Protein AF-0000000075576220 (afdb_homodimer)

Structure (mmCIF, N/CA/C/O backbone):
data_AF-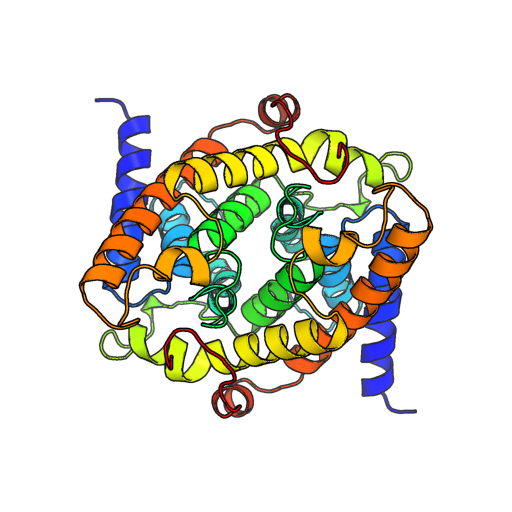0000000075576220-model_v1
#
loop_
_entity.id
_entity.type
_entity.pdbx_description
1 polymer 'C_GCAxxG_C_C family protein'
#
loop_
_atom_site.group_PDB
_atom_site.id
_atom_site.type_symbol
_atom_site.label_atom_id
_atom_site.label_alt_id
_atom_site.label_comp_id
_atom_site.label_asym_id
_atom_site.label_entity_id
_atom_site.label_seq_id
_atom_site.pdbx_PDB_ins_code
_atom_site.Cartn_x
_atom_site.Cartn_y
_atom_site.Cartn_z
_atom_site.occupancy
_atom_site.B_iso_or_equiv
_atom_site.auth_seq_id
_atom_site.auth_comp_id
_atom_site.auth_asym_id
_atom_site.auth_atom_id
_atom_site.pdbx_PDB_model_num
ATOM 1 N N . MET A 1 1 ? -31.797 8.586 10.562 1 36.88 1 MET A N 1
ATOM 2 C CA . MET A 1 1 ? -30.531 8.891 9.906 1 36.88 1 MET A CA 1
ATOM 3 C C . MET A 1 1 ? -29.422 7.969 10.398 1 36.88 1 MET A C 1
ATOM 5 O O . MET A 1 1 ? -28.984 8.086 11.547 1 36.88 1 MET A O 1
ATOM 9 N N . ASN A 1 2 ? -29.391 6.609 10.047 1 50.28 2 ASN A N 1
ATOM 10 C CA . ASN A 1 2 ? -29.141 5.266 10.555 1 50.28 2 ASN A CA 1
ATOM 11 C C . ASN A 1 2 ? -27.688 5.074 10.969 1 50.28 2 ASN A C 1
ATOM 13 O O . ASN A 1 2 ? -26.812 5.82 10.531 1 50.28 2 ASN A O 1
ATOM 17 N N . LYS A 1 3 ? -27.516 4.238 12.102 1 53 3 LYS A N 1
ATOM 18 C CA . LYS A 1 3 ? -26.25 3.971 12.781 1 53 3 LYS A CA 1
ATOM 19 C C . LYS A 1 3 ? -25.109 3.801 11.781 1 53 3 LYS A C 1
ATOM 21 O O . LYS A 1 3 ? -23.984 4.223 12.047 1 53 3 LYS A O 1
ATOM 26 N N . GLU A 1 4 ? -25.359 3.195 10.648 1 60.06 4 GLU A N 1
ATOM 27 C CA . GLU A 1 4 ? -24.359 2.939 9.617 1 60.06 4 GLU A CA 1
ATOM 28 C C . GLU A 1 4 ? -23.938 4.23 8.914 1 60.06 4 GLU A C 1
ATOM 30 O O . GLU A 1 4 ? -22.766 4.445 8.641 1 60.06 4 GLU A O 1
ATOM 35 N N . ASN A 1 5 ? -24.906 5.059 8.672 1 68.44 5 ASN A N 1
ATOM 36 C CA . ASN A 1 5 ? -24.641 6.359 8.07 1 68.44 5 ASN A CA 1
ATOM 37 C C . ASN A 1 5 ? -23.844 7.266 9.016 1 68.44 5 ASN A C 1
ATOM 39 O O . ASN A 1 5 ? -23.016 8.062 8.57 1 68.44 5 ASN A O 1
ATOM 43 N N . ASP A 1 6 ? -24.016 6.816 10.164 1 86.81 6 ASP A N 1
ATOM 44 C CA . ASP A 1 6 ? -23.328 7.609 11.18 1 86.81 6 ASP A CA 1
ATOM 45 C C . ASP A 1 6 ? -21.844 7.25 11.258 1 86.81 6 ASP A C 1
ATOM 47 O O . ASP A 1 6 ? -21 8.141 11.289 1 86.81 6 ASP A O 1
ATOM 51 N N . LYS A 1 7 ? -21.594 5.961 11.094 1 95.94 7 LYS A N 1
ATOM 52 C CA . LYS A 1 7 ? -20.188 5.547 11.156 1 95.94 7 LYS A CA 1
ATOM 53 C C . LYS A 1 7 ? -19.438 5.992 9.914 1 95.94 7 LYS A C 1
ATOM 55 O O . LYS A 1 7 ? -18.266 6.383 10 1 95.94 7 LYS A O 1
ATOM 60 N N . SER A 1 8 ? -20.188 5.938 8.719 1 97.88 8 SER A N 1
ATOM 61 C CA . SER A 1 8 ? -19.594 6.375 7.461 1 97.88 8 SER A CA 1
ATOM 62 C C . SER A 1 8 ? -19.172 7.84 7.523 1 97.88 8 SER A C 1
ATOM 64 O O . SER A 1 8 ? -18.062 8.188 7.133 1 97.88 8 SER A O 1
ATOM 66 N N . GLN A 1 9 ? -20.031 8.672 8.039 1 98.31 9 GLN A N 1
ATOM 67 C CA . GLN A 1 9 ? -19.719 10.094 8.188 1 98.31 9 GLN A CA 1
ATOM 68 C C . GLN A 1 9 ? -18.625 10.305 9.242 1 98.31 9 GLN A C 1
ATOM 70 O O . GLN A 1 9 ? -17.766 11.172 9.078 1 98.31 9 GLN A O 1
ATOM 75 N N . LEU A 1 10 ? -18.688 9.516 10.297 1 98.69 10 LEU A N 1
ATOM 76 C CA . LEU A 1 10 ? -17.719 9.641 11.383 1 98.69 10 LEU A CA 1
ATOM 77 C C . LEU A 1 10 ? -16.297 9.359 10.875 1 98.69 10 LEU A C 1
ATOM 79 O O . LEU A 1 10 ? -15.367 10.102 11.195 1 98.69 10 LEU A O 1
ATOM 83 N N . VAL A 1 11 ? -16.109 8.258 10.102 1 98.81 11 VAL A N 1
ATOM 84 C CA . VAL A 1 11 ? -14.797 7.922 9.586 1 98.81 11 VAL A CA 1
ATOM 85 C C . VAL A 1 11 ? -14.297 9.039 8.672 1 98.81 11 VAL A C 1
ATOM 87 O O . VAL A 1 11 ? -13.117 9.375 8.672 1 98.81 11 VAL A O 1
ATOM 90 N N . SER A 1 12 ? -15.219 9.578 7.836 1 98.88 12 SER A N 1
ATOM 91 C CA . SER A 1 12 ? -14.852 10.695 6.973 1 98.88 12 SER A CA 1
ATOM 92 C C . SER A 1 12 ? -14.383 11.891 7.785 1 98.88 12 SER A C 1
ATOM 94 O O . SER A 1 12 ? -13.336 12.477 7.492 1 98.88 12 SER A O 1
ATOM 96 N N . ASP A 1 13 ? -15.117 12.25 8.82 1 98.88 13 ASP A N 1
ATOM 97 C CA . ASP A 1 13 ? -14.781 13.398 9.664 1 98.88 13 ASP A CA 1
ATOM 98 C C . ASP A 1 13 ? -13.438 13.195 10.352 1 98.88 13 ASP A C 1
ATOM 100 O O . ASP A 1 13 ? -12.617 14.117 10.414 1 98.88 13 ASP A O 1
ATOM 104 N N . TYR A 1 14 ? -13.195 12.023 10.859 1 98.94 14 TYR A N 1
ATOM 105 C CA . TYR A 1 14 ? -11.93 11.727 11.516 1 98.94 14 TYR A CA 1
ATOM 106 C C . TYR A 1 14 ? -10.766 11.805 10.531 1 98.94 14 TYR A C 1
ATOM 108 O O . TYR A 1 14 ? -9.695 12.297 10.875 1 98.94 14 TYR A O 1
ATOM 116 N N . ALA A 1 15 ? -10.984 11.266 9.305 1 98.94 15 ALA A N 1
ATOM 117 C CA . ALA A 1 15 ? -9.922 11.289 8.305 1 98.94 15 ALA A CA 1
ATOM 118 C C . ALA A 1 15 ? -9.539 12.719 7.941 1 98.94 15 ALA A C 1
ATOM 120 O O . ALA A 1 15 ? -8.352 13.047 7.832 1 98.94 15 ALA A O 1
ATOM 121 N N . ILE A 1 16 ? -10.547 13.539 7.758 1 98.88 16 ILE A N 1
ATOM 122 C CA . ILE A 1 16 ? -10.328 14.945 7.434 1 98.88 16 ILE A CA 1
ATOM 123 C C . ILE A 1 16 ? -9.602 15.633 8.594 1 98.88 16 ILE A C 1
ATOM 125 O O . ILE A 1 16 ? -8.625 16.344 8.383 1 98.88 16 ILE A O 1
ATOM 129 N N . GLU A 1 17 ? -10.023 15.414 9.805 1 98.81 17 GLU A N 1
ATOM 130 C CA . GLU A 1 17 ? -9.391 15.969 11 1 98.81 17 GLU A CA 1
ATOM 131 C C . GLU A 1 17 ? -7.934 15.523 11.102 1 98.81 17 GLU A C 1
ATOM 133 O O . GLU A 1 17 ? -7.055 16.328 11.406 1 98.81 17 GLU A O 1
ATOM 138 N N . ASN A 1 18 ? -7.668 14.25 10.914 1 98.88 18 ASN A N 1
ATOM 139 C CA . ASN A 1 18 ? -6.309 13.711 10.938 1 98.88 18 ASN A CA 1
ATOM 140 C C . ASN A 1 18 ? -5.391 14.469 9.984 1 98.88 18 ASN A C 1
ATOM 142 O O . ASN A 1 18 ? -4.293 14.883 10.375 1 98.88 18 ASN A O 1
ATOM 146 N N . PHE A 1 19 ? -5.91 14.688 8.734 1 98.81 19 PHE A N 1
ATOM 147 C CA . PHE A 1 19 ? -5.109 15.367 7.719 1 98.81 19 PHE A CA 1
ATOM 148 C C . PHE A 1 19 ? -4.855 16.812 8.102 1 98.81 19 PHE A C 1
ATOM 150 O O . PHE A 1 19 ? -3.738 17.312 7.965 1 98.81 19 PHE A O 1
ATOM 157 N N . LYS A 1 20 ? -5.828 17.422 8.641 1 98.19 20 LYS A N 1
ATOM 158 C CA . LYS A 1 20 ? -5.684 18.812 9.094 1 98.19 20 LYS A CA 1
ATOM 159 C C . LYS A 1 20 ? -4.668 18.906 10.227 1 98.19 20 LYS A C 1
ATOM 161 O O . LYS A 1 20 ? -4.055 19.953 10.43 1 98.19 20 LYS A O 1
ATOM 166 N N . ASN A 1 21 ? -4.477 17.844 10.914 1 98 21 ASN A N 1
ATOM 167 C CA . ASN A 1 21 ? -3.621 17.875 12.102 1 98 21 ASN A CA 1
ATOM 168 C C . ASN A 1 21 ? -2.268 17.219 11.828 1 98 21 ASN A C 1
ATOM 170 O O . ASN A 1 21 ? -1.595 16.766 12.75 1 98 21 ASN A O 1
ATOM 174 N N . GLY A 1 22 ? -1.939 16.938 10.609 1 98.12 22 GLY A N 1
ATOM 175 C CA . GLY A 1 22 ? -0.549 16.672 10.281 1 98.12 22 GLY A CA 1
ATOM 176 C C . GLY A 1 22 ? -0.286 15.227 9.93 1 98.12 22 GLY A C 1
ATOM 177 O O . GLY A 1 22 ? 0.858 14.836 9.688 1 98.12 22 GLY A O 1
ATOM 178 N N . LEU A 1 23 ? -1.314 14.398 9.93 1 98.75 23 LEU A N 1
ATOM 179 C CA . LEU A 1 23 ? -1.144 13.07 9.352 1 98.75 23 LEU A CA 1
ATOM 180 C C . LEU A 1 23 ? -1.151 13.125 7.828 1 98.75 23 LEU A C 1
ATOM 182 O O . LEU A 1 23 ? -1.849 13.961 7.242 1 98.75 23 LEU A O 1
ATOM 186 N N . ASN A 1 24 ? -0.318 12.32 7.176 1 98.5 24 ASN A N 1
ATOM 187 C CA . ASN A 1 24 ? -0.424 12.297 5.723 1 98.5 24 ASN A CA 1
ATOM 188 C C . ASN A 1 24 ? -1.696 11.594 5.262 1 98.5 24 ASN A C 1
ATOM 190 O O . ASN A 1 24 ? -2.453 11.07 6.082 1 98.5 24 ASN A O 1
ATOM 194 N N . CYS A 1 25 ? -1.975 11.641 3.996 1 98.81 25 CYS A N 1
ATOM 195 C CA . CYS A 1 25 ? -3.24 11.172 3.443 1 98.81 25 CYS A CA 1
ATOM 196 C C . CYS A 1 25 ? -3.49 9.711 3.809 1 98.81 25 CYS A C 1
ATOM 198 O O . CYS A 1 25 ? -4.609 9.344 4.164 1 98.81 25 CYS A O 1
ATOM 200 N N . ALA A 1 26 ? -2.447 8.859 3.697 1 98.94 26 ALA A N 1
ATOM 201 C CA . ALA A 1 26 ? -2.604 7.438 4.004 1 98.94 26 ALA A CA 1
ATOM 202 C C . ALA A 1 26 ? -2.85 7.223 5.496 1 98.94 26 ALA A C 1
ATOM 204 O O . ALA A 1 26 ? -3.791 6.523 5.879 1 98.94 26 ALA A O 1
ATOM 205 N N . GLU A 1 27 ? -2.01 7.836 6.336 1 98.94 27 GLU A N 1
ATOM 206 C CA . GLU A 1 27 ? -2.197 7.758 7.781 1 98.94 27 GLU A CA 1
ATOM 207 C C . GLU A 1 27 ? -3.592 8.227 8.18 1 98.94 27 GLU A C 1
ATOM 209 O O . GLU A 1 27 ? -4.223 7.641 9.062 1 98.94 27 GLU A O 1
ATOM 214 N N . SER A 1 28 ? -4.047 9.258 7.527 1 98.94 28 SER A N 1
ATOM 215 C CA . SER A 1 28 ? -5.312 9.891 7.875 1 98.94 28 SER A CA 1
ATOM 216 C C . SER A 1 28 ? -6.484 8.93 7.703 1 98.94 28 SER A C 1
ATOM 218 O O . SER A 1 28 ? -7.312 8.789 8.602 1 98.94 28 SER A O 1
ATOM 220 N N . VAL A 1 29 ? -6.535 8.273 6.562 1 99 29 VAL A N 1
ATOM 221 C CA . VAL A 1 29 ? -7.617 7.336 6.285 1 99 29 VAL A CA 1
ATOM 222 C C . VAL A 1 29 ? -7.516 6.137 7.223 1 99 29 VAL A C 1
ATOM 224 O O . VAL A 1 29 ? -8.5 5.746 7.848 1 99 29 VAL A O 1
ATOM 227 N N . TYR A 1 30 ? -6.332 5.555 7.367 1 98.94 30 TYR A N 1
ATOM 228 C CA . TYR A 1 30 ? -6.125 4.344 8.148 1 98.94 30 TYR A CA 1
ATOM 229 C C . TYR A 1 30 ? -6.438 4.586 9.625 1 98.94 30 TYR A C 1
ATOM 231 O O . TYR A 1 30 ? -7.188 3.828 10.242 1 98.94 30 TYR A O 1
ATOM 239 N N . ASP A 1 31 ? -5.906 5.652 10.211 1 98.94 31 ASP A N 1
ATOM 240 C CA . ASP A 1 31 ? -6.125 6.012 11.602 1 98.94 31 ASP A CA 1
ATOM 241 C C . ASP A 1 31 ? -7.605 6.289 11.875 1 98.94 31 ASP A C 1
ATOM 243 O O . ASP A 1 31 ? -8.125 5.941 12.938 1 98.94 31 ASP A O 1
ATOM 247 N N . ALA A 1 32 ? -8.266 6.953 10.93 1 98.94 32 ALA A N 1
ATOM 248 C CA . ALA A 1 32 ? -9.68 7.277 11.086 1 98.94 32 ALA A CA 1
ATOM 249 C C . ALA A 1 32 ? -10.508 6.012 11.281 1 98.94 32 ALA A C 1
ATOM 251 O O . ALA A 1 32 ? -11.43 5.988 12.102 1 98.94 32 ALA A O 1
ATOM 252 N N . LEU A 1 33 ? -10.18 4.98 10.523 1 98.94 33 LEU A N 1
ATOM 253 C CA . LEU A 1 33 ? -10.914 3.723 10.617 1 98.94 33 LEU A CA 1
ATOM 254 C C . LEU A 1 33 ? -10.703 3.07 11.977 1 98.94 33 LEU A C 1
ATOM 256 O O . LEU A 1 33 ? -11.641 2.506 12.555 1 98.94 33 LEU A O 1
ATOM 260 N N . ILE A 1 34 ? -9.484 3.156 12.508 1 98.81 34 ILE A N 1
ATOM 261 C CA . ILE A 1 34 ? -9.188 2.627 13.836 1 98.81 34 ILE A CA 1
ATOM 262 C C . ILE A 1 34 ? -9.93 3.441 14.891 1 98.81 34 ILE A C 1
ATOM 264 O O . ILE A 1 34 ? -10.625 2.879 15.742 1 98.81 34 ILE A O 1
ATOM 268 N N . ARG A 1 35 ? -9.836 4.746 14.758 1 98.12 35 ARG A N 1
ATOM 269 C CA . ARG A 1 35 ? -10.43 5.664 15.719 1 98.12 35 ARG A CA 1
ATOM 270 C C . ARG A 1 35 ? -11.945 5.5 15.773 1 98.12 35 ARG A C 1
ATOM 272 O O . ARG A 1 35 ? -12.555 5.617 16.844 1 98.12 35 ARG A O 1
ATOM 279 N N . ALA A 1 36 ? -12.523 5.25 14.641 1 98.56 36 ALA A N 1
ATOM 280 C CA . ALA A 1 36 ? -13.977 5.117 14.555 1 98.56 36 ALA A CA 1
ATOM 281 C C . ALA A 1 36 ? -14.43 3.738 15.031 1 98.56 36 ALA A C 1
ATOM 283 O O . ALA A 1 36 ? -15.625 3.455 15.078 1 98.56 36 ALA A O 1
ATOM 284 N N . GLY A 1 37 ? -13.5 2.814 15.391 1 98.12 37 GLY A N 1
ATOM 285 C CA . GLY A 1 37 ? -13.812 1.494 15.914 1 98.12 37 GLY A CA 1
ATOM 286 C C . GLY A 1 37 ? -14.258 0.52 14.836 1 98.12 37 GLY A C 1
ATOM 287 O O . GLY A 1 37 ? -14.914 -0.479 15.133 1 98.12 37 GLY A O 1
ATOM 288 N N . VAL A 1 38 ? -13.938 0.78 13.5 1 98.12 38 VAL A N 1
ATOM 289 C CA . VAL A 1 38 ? -14.422 -0.081 12.43 1 98.12 38 VAL A CA 1
ATOM 290 C C . VAL A 1 38 ? -13.273 -0.907 11.859 1 98.12 38 VAL A C 1
ATOM 292 O O . VAL A 1 38 ? -13.484 -1.78 11.016 1 98.12 38 VAL A O 1
ATOM 295 N N . LEU A 1 39 ? -12.094 -0.582 12.242 1 98.62 39 LEU A N 1
ATOM 296 C CA . LEU A 1 39 ? -10.906 -1.368 11.938 1 98.62 39 LEU A CA 1
ATOM 297 C C . LEU A 1 39 ? -10.219 -1.829 13.227 1 98.62 39 LEU A C 1
ATOM 299 O O . LEU A 1 39 ? -9.648 -1.017 13.953 1 98.62 39 LEU A O 1
ATOM 303 N N . ASP A 1 40 ? -10.312 -3.098 13.516 1 98.12 40 ASP A N 1
ATOM 304 C CA . ASP A 1 40 ? -9.805 -3.656 14.766 1 98.12 40 ASP A CA 1
ATOM 305 C C . ASP A 1 40 ? -8.406 -4.234 14.578 1 98.12 40 ASP A C 1
ATOM 307 O O . ASP A 1 40 ? -8.242 -5.441 14.391 1 98.12 40 ASP A O 1
ATOM 311 N N . VAL A 1 41 ? -7.41 -3.412 14.594 1 98.12 41 VAL A N 1
ATOM 312 C CA . VAL A 1 41 ? -5.988 -3.734 14.516 1 98.12 41 VAL A CA 1
ATOM 313 C C . VAL A 1 41 ? -5.211 -2.881 15.516 1 98.12 41 VAL A C 1
ATOM 315 O O . VAL A 1 41 ? -5.711 -1.855 15.984 1 98.12 41 VAL A O 1
ATOM 318 N N . PRO A 1 42 ? -3.98 -3.295 15.945 1 97.94 42 PRO A N 1
ATOM 319 C CA . PRO A 1 42 ? -3.186 -2.426 16.812 1 97.94 42 PRO A CA 1
ATOM 320 C C . PRO A 1 42 ? -2.965 -1.037 16.219 1 97.94 42 PRO A C 1
ATOM 322 O O . PRO A 1 42 ? -2.713 -0.912 15.016 1 97.94 42 PRO A O 1
ATOM 325 N N . LYS A 1 43 ? -3.021 0.033 17.016 1 98.06 43 LYS A N 1
ATOM 326 C CA . LYS A 1 43 ? -2.957 1.417 16.547 1 98.06 43 LYS A CA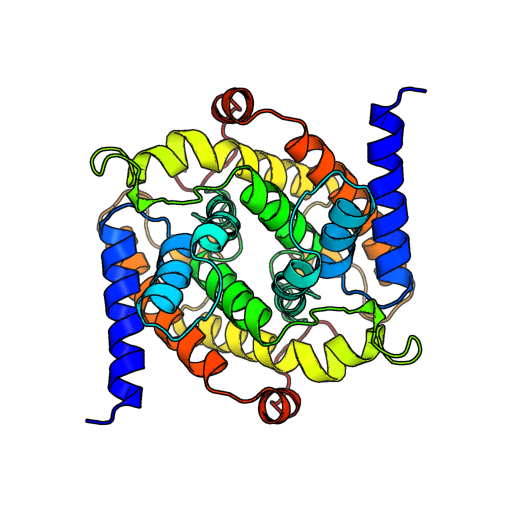 1
ATOM 327 C C . LYS A 1 43 ? -1.63 1.704 15.852 1 98.06 43 LYS A C 1
ATOM 329 O O . LYS A 1 43 ? -1.567 2.531 14.945 1 98.06 43 LYS A O 1
ATOM 334 N N . GLU A 1 44 ? -0.59 0.956 16.266 1 98.12 44 GLU A N 1
ATOM 335 C CA . GLU A 1 44 ? 0.747 1.227 15.742 1 98.12 44 GLU A CA 1
ATOM 336 C C . GLU A 1 44 ? 0.874 0.791 14.289 1 98.12 44 GLU A C 1
ATOM 338 O O . GLU A 1 44 ? 1.829 1.163 13.602 1 98.12 44 GLU A O 1
ATOM 343 N N . THR A 1 45 ? -0.153 0.021 13.742 1 98.62 45 THR A N 1
ATOM 344 C CA . THR A 1 45 ? -0.089 -0.425 12.359 1 98.62 45 THR A CA 1
ATOM 345 C C . THR A 1 45 ? -0.28 0.749 11.406 1 98.62 45 THR A C 1
ATOM 347 O O . THR A 1 45 ? -0.01 0.632 10.203 1 98.62 45 THR A O 1
ATOM 350 N N . VAL A 1 46 ? -0.671 1.926 11.961 1 98.88 46 VAL A N 1
ATOM 351 C CA . VAL A 1 46 ? -0.771 3.133 11.141 1 98.88 46 VAL A CA 1
ATOM 352 C C . VAL A 1 46 ? 0.591 3.457 10.531 1 98.88 46 VAL A C 1
ATOM 354 O O . VAL A 1 46 ? 0.669 4.047 9.453 1 98.88 46 VAL A O 1
ATOM 357 N N . ALA A 1 47 ? 1.695 2.971 11.164 1 98.81 47 ALA A N 1
ATOM 358 C CA . ALA A 1 47 ? 3.057 3.207 10.695 1 98.81 47 ALA A CA 1
ATOM 359 C C . ALA A 1 47 ? 3.256 2.648 9.289 1 98.81 47 ALA A C 1
ATOM 361 O O . ALA A 1 47 ? 4.016 3.207 8.492 1 98.81 47 ALA A O 1
ATOM 362 N N . MET A 1 48 ? 2.547 1.594 8.93 1 98.88 48 MET A N 1
ATOM 363 C CA . MET A 1 48 ? 2.689 0.908 7.652 1 98.88 48 MET A CA 1
ATOM 364 C C . MET A 1 48 ? 2.213 1.794 6.504 1 98.88 48 MET A C 1
ATOM 366 O O . MET A 1 48 ? 2.535 1.539 5.344 1 98.88 48 MET A O 1
ATOM 370 N N . CYS A 1 49 ? 1.497 2.863 6.867 1 98.88 49 CYS A N 1
ATOM 371 C CA . CYS A 1 49 ? 0.929 3.768 5.871 1 98.88 49 CYS A CA 1
ATOM 372 C C . CYS A 1 49 ? 1.876 4.926 5.582 1 98.88 49 CYS A C 1
ATOM 374 O O . CYS A 1 49 ? 1.725 5.621 4.578 1 98.88 49 CYS A O 1
ATOM 376 N N . THR A 1 50 ? 2.852 5.203 6.445 1 98.88 50 THR A N 1
ATOM 377 C CA . THR A 1 50 ? 3.627 6.438 6.445 1 98.88 50 THR A CA 1
ATOM 378 C C . THR A 1 50 ? 4.277 6.672 5.086 1 98.88 50 THR A C 1
ATOM 380 O O . THR A 1 50 ? 4.184 7.766 4.527 1 98.88 50 THR A O 1
ATOM 383 N N . GLY A 1 51 ? 4.836 5.676 4.508 1 98.88 51 GLY A N 1
ATOM 384 C CA . GLY A 1 51 ? 5.625 5.832 3.295 1 98.88 51 GLY A CA 1
ATOM 385 C C . GLY A 1 51 ? 4.781 6.09 2.062 1 98.88 51 GLY A C 1
ATOM 386 O O . GLY A 1 51 ? 5.297 6.492 1.02 1 98.88 51 GLY A O 1
ATOM 387 N N . PHE A 1 52 ? 3.443 5.914 2.195 1 98.94 52 PHE A N 1
ATOM 388 C CA . PHE A 1 52 ? 2.566 5.965 1.031 1 98.94 52 PHE A CA 1
ATOM 389 C C . PHE A 1 52 ? 2.115 7.391 0.755 1 98.94 52 PHE A C 1
ATOM 391 O O . PHE A 1 52 ? 1.542 7.676 -0.299 1 98.94 52 PHE A O 1
ATOM 398 N N . GLY A 1 53 ? 2.379 8.344 1.706 1 98.56 53 GLY A N 1
ATOM 399 C CA . GLY A 1 53 ? 1.938 9.719 1.525 1 98.56 53 GLY A CA 1
ATOM 400 C C . GLY A 1 53 ? 2.514 10.375 0.283 1 98.56 53 GLY A C 1
ATOM 401 O O . GLY A 1 53 ? 3.668 10.133 -0.074 1 98.56 53 GLY A O 1
ATOM 402 N N . GLY A 1 54 ? 1.72 11.227 -0.209 1 97.88 54 GLY A N 1
ATOM 403 C CA . GLY A 1 54 ? 2.15 11.867 -1.439 1 97.88 54 GLY A CA 1
ATOM 404 C C . GLY A 1 54 ? 2.174 10.93 -2.629 1 97.88 54 GLY A C 1
ATOM 405 O O . GLY A 1 54 ? 2.83 11.203 -3.635 1 97.88 54 GLY A O 1
ATOM 406 N N . GLY A 1 55 ? 1.793 9.453 -2.004 1 73.62 55 GLY A N 1
ATOM 407 C CA . GLY A 1 55 ? 1.59 8.438 -3.025 1 73.62 55 GLY A CA 1
ATOM 408 C C . GLY A 1 55 ? 2.84 8.148 -3.836 1 73.62 55 GLY A C 1
ATOM 409 O O . GLY A 1 55 ? 3.008 8.672 -4.938 1 73.62 55 GLY A O 1
ATOM 410 N N . ILE A 1 56 ? 3.51 7.52 -2.955 1 77.75 56 ILE A N 1
ATOM 411 C CA . ILE A 1 56 ? 4.668 6.82 -2.414 1 77.75 56 ILE A CA 1
ATOM 412 C C . ILE A 1 56 ? 5.914 7.695 -2.551 1 77.75 56 ILE A C 1
ATOM 414 O O . ILE A 1 56 ? 6.293 8.07 -3.66 1 77.75 56 ILE A O 1
ATOM 418 N N . GLY A 1 57 ? 6.43 8.445 -1.333 1 75 57 GLY A N 1
ATOM 419 C CA . GLY A 1 57 ? 6.512 9.617 -0.482 1 75 57 GLY A CA 1
ATOM 420 C C . GLY A 1 57 ? 6.762 10.898 -1.256 1 75 57 GLY A C 1
ATOM 421 O O . GLY A 1 57 ? 7.633 11.688 -0.89 1 75 57 GLY A O 1
ATOM 422 N N . LEU A 1 58 ? 6.008 11.477 -1.97 1 97.88 58 LEU A N 1
ATOM 423 C CA . LEU A 1 58 ? 5.867 12.664 -2.809 1 97.88 58 LEU A CA 1
ATOM 424 C C . LEU A 1 58 ? 6.266 12.359 -4.25 1 97.88 58 LEU A C 1
ATOM 426 O O . LEU A 1 58 ? 6.402 13.273 -5.066 1 97.88 58 LEU A O 1
ATOM 430 N N . TYR A 1 59 ? 6.352 10.969 -4.656 1 98 59 TYR A N 1
ATOM 431 C CA . TYR A 1 59 ? 6.766 10.594 -6.004 1 98 59 TYR A CA 1
ATOM 432 C C . TYR A 1 59 ? 5.637 10.812 -7.004 1 98 59 TYR A C 1
ATOM 434 O O . TYR A 1 59 ? 5.883 11.094 -8.18 1 98 59 TYR A O 1
ATOM 442 N N . GLY A 1 60 ? 4.34 10.594 -6.543 1 97.75 60 GLY A N 1
ATOM 443 C CA . GLY A 1 60 ? 3.205 10.922 -7.387 1 97.75 60 GLY A CA 1
ATOM 444 C C . GLY A 1 60 ? 2.516 9.695 -7.965 1 97.75 60 GLY A C 1
ATOM 445 O O . GLY A 1 60 ? 1.763 9.805 -8.938 1 97.75 60 GLY A O 1
ATOM 446 N N . GLU A 1 61 ? 2.74 8.516 -7.383 1 98.31 61 GLU A N 1
ATOM 447 C CA . GLU A 1 61 ? 2.1 7.277 -7.812 1 98.31 61 GLU A CA 1
ATOM 448 C C . GLU A 1 61 ? 0.738 7.098 -7.145 1 98.31 61 GLU A C 1
ATOM 450 O O . GLU A 1 61 ? 0.043 8.078 -6.871 1 98.31 61 GLU A O 1
ATOM 455 N N . THR A 1 62 ? 0.229 5.824 -7.02 1 98.81 62 THR A N 1
ATOM 456 C CA . THR A 1 62 ? -1.1 5.57 -6.473 1 98.81 62 THR A CA 1
ATOM 457 C C . THR A 1 62 ? -1.329 6.391 -5.207 1 98.81 62 THR A C 1
ATOM 459 O O . THR A 1 62 ? -0.465 6.441 -4.328 1 98.81 62 THR A O 1
ATOM 462 N N . CYS A 1 63 ? -2.463 7.039 -5.203 1 98.88 63 CYS A N 1
ATOM 463 C CA . CYS A 1 63 ? -2.836 7.898 -4.086 1 98.88 63 CYS A CA 1
ATOM 464 C C . CYS A 1 63 ? -2.691 7.164 -2.758 1 98.88 63 CYS A C 1
ATOM 466 O O . CYS A 1 63 ? -3.156 6.031 -2.617 1 98.88 63 CYS A O 1
ATOM 468 N N . GLY A 1 64 ? -2.143 7.836 -1.75 1 98.94 64 GLY A N 1
ATOM 469 C CA . GLY A 1 64 ? -1.945 7.246 -0.437 1 98.94 64 GLY A CA 1
ATOM 470 C C . GLY A 1 64 ? -3.246 6.902 0.265 1 98.94 64 GLY A C 1
ATOM 471 O O . GLY A 1 64 ? -3.326 5.902 0.982 1 98.94 64 GLY A O 1
ATOM 472 N N . ALA A 1 65 ? -4.254 7.797 0.113 1 98.94 65 ALA A N 1
ATOM 473 C CA . ALA A 1 65 ? -5.559 7.508 0.703 1 98.94 65 ALA A CA 1
ATOM 474 C C . ALA A 1 65 ? -6.121 6.191 0.172 1 98.94 65 ALA A C 1
ATOM 476 O O . ALA A 1 65 ? -6.641 5.375 0.938 1 98.94 65 ALA A O 1
ATOM 477 N N . LEU A 1 66 ? -5.984 5.977 -1.126 1 99 66 LEU A N 1
ATOM 478 C CA . LEU A 1 66 ? -6.438 4.734 -1.745 1 99 66 LEU A CA 1
ATOM 479 C C . LEU A 1 66 ? -5.637 3.547 -1.23 1 99 66 LEU A C 1
ATOM 481 O O . LEU A 1 66 ? -6.207 2.51 -0.885 1 99 66 LEU A O 1
ATOM 485 N N . SER A 1 67 ? -4.309 3.705 -1.147 1 98.94 67 SER A N 1
ATOM 486 C CA . SER A 1 67 ? -3.455 2.637 -0.64 1 98.94 67 SER A CA 1
ATOM 487 C C . SER A 1 67 ? -3.85 2.24 0.779 1 98.94 67 SER A C 1
ATOM 489 O O . SER A 1 67 ? -3.871 1.055 1.114 1 98.94 67 SER A O 1
ATOM 491 N N . ALA A 1 68 ? -4.184 3.213 1.609 1 98.94 68 ALA A N 1
ATOM 492 C CA . ALA A 1 68 ? -4.586 2.939 2.986 1 98.94 68 ALA A CA 1
ATOM 493 C C . ALA A 1 68 ? -5.918 2.191 3.031 1 98.94 68 ALA A C 1
ATOM 495 O O . ALA A 1 68 ? -6.105 1.298 3.859 1 98.94 68 ALA A O 1
ATOM 496 N N . ALA A 1 69 ? -6.855 2.613 2.139 1 99 69 ALA A N 1
ATOM 497 C CA . ALA A 1 69 ? -8.133 1.91 2.062 1 99 69 ALA A CA 1
ATOM 498 C C . ALA A 1 69 ? -7.93 0.436 1.724 1 99 69 ALA A C 1
ATOM 500 O O . ALA A 1 69 ? -8.539 -0.44 2.342 1 99 69 ALA A O 1
ATOM 501 N N . VAL A 1 70 ? -7.047 0.167 0.784 1 99 70 VAL A N 1
ATOM 502 C CA . VAL A 1 70 ? -6.734 -1.194 0.361 1 99 70 VAL A CA 1
ATOM 503 C C . VAL A 1 70 ? -6.074 -1.954 1.51 1 99 70 VAL A C 1
ATOM 505 O O . VAL A 1 70 ? -6.457 -3.088 1.811 1 99 70 VAL A O 1
ATOM 508 N N . MET A 1 71 ? -5.113 -1.312 2.133 1 98.94 71 MET A N 1
ATOM 509 C CA . MET A 1 71 ? -4.379 -1.932 3.232 1 98.94 71 MET A CA 1
ATOM 510 C C . MET A 1 71 ? -5.316 -2.275 4.387 1 98.94 71 MET A C 1
ATOM 512 O O . MET A 1 71 ? -5.258 -3.377 4.934 1 98.94 71 MET A O 1
ATOM 516 N N . ALA A 1 72 ? -6.211 -1.357 4.781 1 98.94 72 ALA A N 1
ATOM 517 C CA . ALA A 1 72 ? -7.16 -1.57 5.867 1 98.94 72 ALA A CA 1
ATOM 518 C C . ALA A 1 72 ? -8.086 -2.75 5.566 1 98.94 72 ALA A C 1
ATOM 520 O O . ALA A 1 72 ? -8.305 -3.609 6.422 1 98.94 72 ALA A O 1
ATOM 521 N N . ASN A 1 73 ? -8.656 -2.779 4.34 1 98.94 73 ASN A N 1
ATOM 522 C CA . ASN A 1 73 ? -9.516 -3.902 3.963 1 98.94 73 ASN A CA 1
ATOM 523 C C . ASN A 1 73 ? -8.734 -5.211 3.928 1 98.94 73 ASN A C 1
ATOM 525 O O . ASN A 1 73 ? -9.25 -6.258 4.328 1 98.94 73 ASN A O 1
ATOM 529 N N . SER A 1 74 ? -7.473 -5.176 3.492 1 98.94 74 SER A N 1
ATOM 530 C CA . SER A 1 74 ? -6.641 -6.371 3.438 1 98.94 74 SER A CA 1
ATOM 531 C C . SER A 1 74 ? -6.324 -6.895 4.836 1 98.94 74 SER A C 1
ATOM 533 O O . SER A 1 74 ? -6.199 -8.102 5.039 1 98.94 74 SER A O 1
ATOM 535 N N . ALA A 1 75 ? -6.148 -5.953 5.801 1 98.81 75 ALA A N 1
ATOM 536 C CA . ALA A 1 75 ? -5.863 -6.352 7.176 1 98.81 75 ALA A CA 1
ATOM 537 C C . ALA A 1 75 ? -6.961 -7.266 7.723 1 98.81 75 ALA A C 1
ATOM 539 O O . ALA A 1 75 ? -6.695 -8.141 8.547 1 98.81 75 ALA A O 1
ATOM 540 N N . ILE A 1 76 ? -8.18 -7.074 7.242 1 98.75 76 ILE A N 1
ATOM 541 C CA . ILE A 1 76 ? -9.328 -7.828 7.734 1 98.75 76 ILE A CA 1
ATOM 542 C C . ILE A 1 76 ? -9.617 -8.992 6.793 1 98.75 76 ILE A C 1
ATOM 544 O O . ILE A 1 76 ? -9.875 -10.117 7.242 1 98.75 76 ILE A O 1
ATOM 548 N N . TYR A 1 77 ? -9.453 -8.742 5.457 1 98.75 77 TYR A N 1
ATOM 549 C CA . TYR A 1 77 ? -9.984 -9.695 4.488 1 98.75 77 TYR A CA 1
ATOM 550 C C . TYR A 1 77 ? -8.875 -10.242 3.6 1 98.75 77 TYR A C 1
ATOM 552 O O . TYR A 1 77 ? -9.148 -10.93 2.611 1 98.75 77 TYR A O 1
ATOM 560 N N . GLY A 1 78 ? -7.621 -9.945 3.896 1 98.62 78 GLY A N 1
ATOM 561 C CA . GLY A 1 78 ? -6.504 -10.578 3.209 1 98.62 78 GLY A CA 1
ATOM 562 C C . GLY A 1 78 ? -6.199 -11.969 3.727 1 98.62 78 GLY A C 1
ATOM 563 O O . GLY A 1 78 ? -6.789 -12.414 4.715 1 98.62 78 GLY A O 1
ATOM 564 N N . ARG A 1 79 ? -5.266 -12.68 3.08 1 98.25 79 ARG A N 1
ATOM 565 C CA . ARG A 1 79 ? -4.828 -14.008 3.49 1 98.25 79 ARG A CA 1
ATOM 566 C C . ARG A 1 79 ? -3.826 -13.93 4.637 1 98.25 79 ARG A C 1
ATOM 568 O O . ARG A 1 79 ? -2.648 -13.633 4.418 1 98.25 79 ARG A O 1
ATOM 575 N N . LYS A 1 80 ? -4.281 -14.25 5.84 1 97.88 80 LYS A N 1
ATOM 576 C CA . LYS A 1 80 ? -3.449 -14.117 7.031 1 97.88 80 LYS A CA 1
ATOM 577 C C . LYS A 1 80 ? -2.354 -15.18 7.055 1 97.88 80 LYS A C 1
ATOM 579 O O . LYS A 1 80 ? -1.285 -14.969 7.629 1 97.88 80 LYS A O 1
ATOM 584 N N . ASP A 1 81 ? -2.666 -16.328 6.496 1 97.94 81 ASP A N 1
ATOM 585 C CA . ASP A 1 81 ? -1.707 -17.406 6.312 1 97.94 81 ASP A CA 1
ATOM 586 C C . ASP A 1 81 ? -1.847 -18.047 4.93 1 97.94 81 ASP A C 1
ATOM 588 O O . ASP A 1 81 ? -2.447 -19.109 4.789 1 97.94 81 ASP A O 1
ATOM 592 N N . PRO A 1 82 ? -1.199 -17.375 3.963 1 97.69 82 PRO A N 1
ATOM 593 C CA . PRO A 1 82 ? -1.334 -17.906 2.605 1 97.69 82 PRO A CA 1
ATOM 594 C C . PRO A 1 82 ? -0.909 -19.375 2.5 1 97.69 82 PRO A C 1
ATOM 596 O O . PRO A 1 82 ? -1.424 -20.109 1.655 1 97.69 82 PRO A O 1
ATOM 599 N N . TRP A 1 83 ? -0.08 -19.812 3.375 1 97.38 83 TRP A N 1
ATOM 600 C CA . TRP A 1 83 ? 0.477 -21.172 3.291 1 97.38 83 TRP A CA 1
ATOM 601 C C . TRP A 1 83 ? -0.521 -22.203 3.799 1 97.38 83 TRP A C 1
ATOM 603 O O . TRP A 1 83 ? -0.346 -23.406 3.58 1 97.38 83 TRP A O 1
ATOM 613 N N . SER A 1 84 ? -1.521 -21.766 4.488 1 97.62 84 SER A N 1
ATOM 614 C CA . SER A 1 84 ? -2.535 -22.688 4.996 1 97.62 84 SER A CA 1
ATOM 615 C C . SER A 1 84 ? -3.512 -23.094 3.895 1 97.62 84 SER A C 1
ATOM 617 O O . SER A 1 84 ? -4.281 -24.031 4.059 1 97.62 84 SER A O 1
ATOM 619 N N . ILE A 1 85 ? -3.436 -22.391 2.766 1 96.69 85 ILE A N 1
ATOM 620 C CA . ILE A 1 85 ? -4.312 -22.672 1.634 1 96.69 85 ILE A CA 1
ATOM 621 C C . ILE A 1 85 ? -3.732 -23.797 0.792 1 96.69 85 ILE A C 1
ATOM 623 O O . ILE A 1 85 ? -2.52 -23.859 0.578 1 96.69 85 ILE A O 1
ATOM 627 N N . ASP A 1 86 ? -4.598 -24.656 0.302 1 97.62 86 ASP A N 1
ATOM 628 C CA . ASP A 1 86 ? -4.176 -25.75 -0.56 1 97.62 86 ASP A CA 1
ATOM 629 C C . ASP A 1 86 ? -3.342 -25.234 -1.732 1 97.62 86 ASP A C 1
ATOM 631 O O . ASP A 1 86 ? -3.736 -24.297 -2.42 1 97.62 86 ASP A O 1
ATOM 635 N N . ALA A 1 87 ? -2.17 -25.875 -1.997 1 96.31 87 ALA A N 1
ATOM 636 C CA . ALA A 1 87 ? -1.192 -25.453 -2.996 1 96.31 87 ALA A CA 1
ATOM 637 C C . ALA A 1 87 ? -1.809 -25.422 -4.391 1 96.31 87 ALA A C 1
ATOM 639 O O . ALA A 1 87 ? -1.438 -24.594 -5.227 1 96.31 87 ALA A O 1
ATOM 640 N N . ASN A 1 88 ? -2.795 -26.312 -4.582 1 96.56 88 ASN A N 1
ATOM 641 C CA . ASN A 1 88 ? -3.373 -26.484 -5.91 1 96.56 88 ASN A CA 1
ATOM 642 C C . ASN A 1 88 ? -4.242 -25.297 -6.297 1 96.56 88 ASN A C 1
ATOM 644 O O . ASN A 1 88 ? -4.473 -25.047 -7.48 1 96.56 88 ASN A O 1
ATOM 648 N N . ILE A 1 89 ? -4.676 -24.594 -5.266 1 96.94 89 ILE A N 1
ATOM 649 C CA . ILE A 1 89 ? -5.609 -23.516 -5.582 1 96.94 89 ILE A CA 1
ATOM 650 C C . ILE A 1 89 ? -5.07 -22.188 -5.051 1 96.94 89 ILE A C 1
ATOM 652 O O . ILE A 1 89 ? -5.629 -21.125 -5.336 1 96.94 89 ILE A O 1
ATOM 656 N N . ARG A 1 90 ? -3.973 -22.172 -4.32 1 97.38 90 ARG A N 1
ATOM 657 C CA . ARG A 1 90 ? -3.455 -21.016 -3.594 1 97.38 90 ARG A CA 1
ATOM 658 C C . ARG A 1 90 ? -3.24 -19.828 -4.527 1 97.38 90 ARG A C 1
ATOM 660 O O . ARG A 1 90 ? -3.652 -18.703 -4.223 1 97.38 90 ARG A O 1
ATOM 667 N N . GLY A 1 91 ? -2.666 -20.094 -5.66 1 95.5 91 GLY A N 1
ATOM 668 C CA . GLY A 1 91 ? -2.367 -19.031 -6.613 1 95.5 91 GLY A CA 1
ATOM 669 C C . GLY A 1 91 ? -3.598 -18.516 -7.332 1 95.5 91 GLY A C 1
ATOM 670 O O . GLY A 1 91 ? -3.812 -17.312 -7.41 1 95.5 91 GLY A O 1
ATOM 671 N N . SER A 1 92 ? -4.477 -19.469 -7.785 1 95.38 92 SER A N 1
ATOM 672 C CA . SER A 1 92 ? -5.621 -19.078 -8.602 1 95.38 92 SER A CA 1
ATOM 673 C C . SER A 1 92 ? -6.711 -18.422 -7.746 1 95.38 92 SER A C 1
ATOM 675 O O . SER A 1 92 ? -7.453 -17.562 -8.219 1 95.38 92 SER A O 1
ATOM 677 N N . GLU A 1 93 ? -6.742 -18.844 -6.527 1 96.38 93 GLU A N 1
ATOM 678 C CA . GLU A 1 93 ? -7.82 -18.375 -5.66 1 96.38 93 GLU A CA 1
ATOM 679 C C . GLU A 1 93 ? -7.742 -16.859 -5.441 1 96.38 93 GLU A C 1
ATOM 681 O O . GLU A 1 93 ? -8.773 -16.203 -5.293 1 96.38 93 GLU A O 1
ATOM 686 N N . VAL A 1 94 ? -6.594 -16.312 -5.441 1 96.81 94 VAL A N 1
ATOM 687 C CA . VAL A 1 94 ? -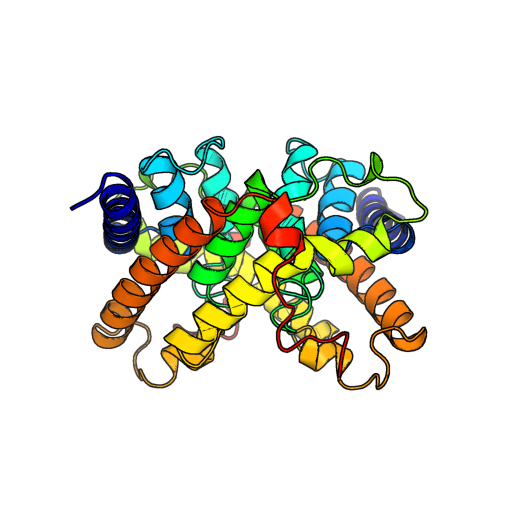6.438 -14.891 -5.148 1 96.81 94 VAL A CA 1
ATOM 688 C C . VAL A 1 94 ? -7.145 -14.055 -6.219 1 96.81 94 VAL A C 1
ATOM 690 O O . VAL A 1 94 ? -7.922 -13.156 -5.902 1 96.81 94 VAL A O 1
ATOM 693 N N . ALA A 1 95 ? -6.875 -14.367 -7.496 1 95.56 95 ALA A N 1
ATOM 694 C CA . ALA A 1 95 ? -7.488 -13.664 -8.609 1 95.56 95 ALA A CA 1
ATOM 695 C C . ALA A 1 95 ? -8.977 -14 -8.727 1 95.56 95 ALA A C 1
ATOM 697 O O . ALA A 1 95 ? -9.789 -13.133 -9.062 1 95.56 95 ALA A O 1
ATOM 698 N N . GLN A 1 96 ? -9.312 -15.25 -8.398 1 95.69 96 GLN A N 1
ATOM 699 C CA . GLN A 1 96 ? -10.688 -15.703 -8.586 1 95.69 96 GLN A CA 1
ATOM 700 C C . GLN A 1 96 ? -11.602 -15.133 -7.504 1 95.69 96 GLN A C 1
ATOM 702 O O . GLN A 1 96 ? -12.789 -14.898 -7.746 1 95.69 96 GLN A O 1
ATOM 707 N N . LYS A 1 97 ? -11.031 -14.883 -6.344 1 96.88 97 LYS A N 1
ATOM 708 C CA . LYS A 1 97 ? -11.891 -14.539 -5.219 1 96.88 97 LYS A CA 1
ATOM 709 C C . LYS A 1 97 ? -11.445 -13.234 -4.562 1 96.88 97 LYS A C 1
ATOM 711 O O . LYS A 1 97 ? -12.141 -12.219 -4.664 1 96.88 97 LYS A O 1
ATOM 716 N N . TYR A 1 98 ? -10.266 -13.102 -4.047 1 98.06 98 TYR A N 1
ATOM 717 C CA . TYR A 1 98 ? -9.828 -12.016 -3.168 1 98.06 98 TYR A CA 1
ATOM 718 C C . TYR A 1 98 ? -9.758 -10.703 -3.926 1 98.06 98 TYR A C 1
ATOM 720 O O . TYR A 1 98 ? -10.156 -9.656 -3.404 1 98.06 98 TYR A O 1
ATOM 728 N N . TYR A 1 99 ? -9.289 -10.75 -5.18 1 98.5 99 TYR A N 1
ATOM 729 C CA . TYR A 1 99 ? -8.992 -9.531 -5.93 1 98.5 99 TYR A CA 1
ATOM 730 C C . TYR A 1 99 ? -10.273 -8.773 -6.246 1 98.5 99 TYR A C 1
ATOM 732 O O . TYR A 1 99 ? -10.234 -7.559 -6.477 1 98.5 99 TYR A O 1
ATOM 740 N N . ARG A 1 100 ? -11.414 -9.422 -6.223 1 98.56 100 ARG A N 1
ATOM 741 C CA . ARG A 1 100 ? -12.664 -8.789 -6.641 1 98.56 100 ARG A CA 1
ATOM 742 C C . ARG A 1 100 ? -13.008 -7.609 -5.734 1 98.56 100 ARG A C 1
ATOM 744 O O . ARG A 1 100 ? -13.438 -6.559 -6.215 1 98.56 100 ARG A O 1
ATOM 751 N N . ARG A 1 101 ? -12.781 -7.703 -4.484 1 98.81 101 ARG A N 1
ATOM 752 C CA . ARG A 1 101 ? -13.008 -6.625 -3.531 1 98.81 101 ARG A CA 1
ATOM 753 C C . ARG A 1 101 ? -12.164 -5.402 -3.879 1 98.81 101 ARG A C 1
ATOM 755 O O . ARG A 1 101 ? -12.68 -4.281 -3.922 1 98.81 101 ARG A O 1
ATOM 762 N N . TYR A 1 102 ? -10.961 -5.613 -4.207 1 98.88 102 TYR A N 1
ATOM 763 C CA . TYR A 1 102 ? -9.992 -4.535 -4.34 1 98.88 102 TYR A CA 1
ATOM 764 C C . TYR A 1 102 ? -10.047 -3.918 -5.734 1 98.88 102 TYR A C 1
ATOM 766 O O . TYR A 1 102 ? -9.844 -2.713 -5.895 1 98.88 102 TYR A O 1
ATOM 774 N N . ASN A 1 103 ? -10.32 -4.789 -6.715 1 98.75 103 ASN A N 1
ATOM 775 C CA . ASN A 1 103 ? -10.57 -4.285 -8.062 1 98.75 103 ASN A CA 1
ATOM 776 C C . ASN A 1 103 ? -11.734 -3.293 -8.078 1 98.75 103 ASN A C 1
ATOM 778 O O . ASN A 1 103 ? -11.633 -2.232 -8.695 1 98.75 103 ASN A O 1
ATOM 782 N N . ASN A 1 104 ? -12.797 -3.652 -7.352 1 98.81 104 ASN A N 1
ATOM 783 C CA . ASN A 1 104 ? -13.953 -2.77 -7.285 1 98.81 104 ASN A CA 1
ATOM 784 C C . ASN A 1 104 ? -13.656 -1.511 -6.477 1 98.81 104 ASN A C 1
ATOM 786 O O . ASN A 1 104 ? -14.094 -0.417 -6.836 1 98.81 104 ASN A O 1
ATOM 790 N N . LEU A 1 105 ? -12.945 -1.645 -5.414 1 98.81 105 LEU A N 1
ATOM 791 C CA . LEU A 1 105 ? -12.547 -0.513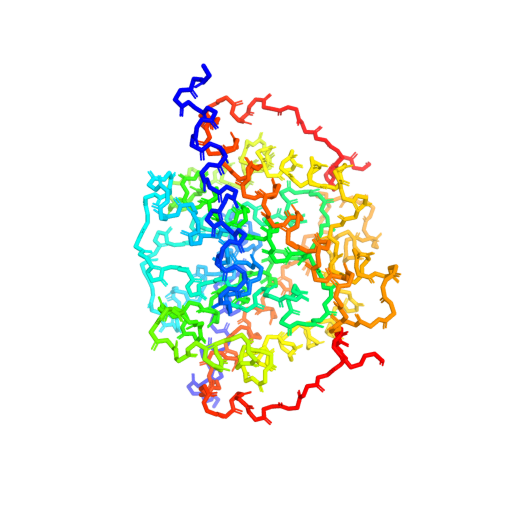 -4.582 1 98.81 105 LEU A CA 1
ATOM 792 C C . LEU A 1 105 ? -11.766 0.508 -5.398 1 98.81 105 LEU A C 1
ATOM 794 O O . LEU A 1 105 ? -12.078 1.7 -5.375 1 98.81 105 LEU A O 1
ATOM 798 N N . VAL A 1 106 ? -10.82 0.082 -6.199 1 98.62 106 VAL A N 1
ATOM 799 C CA . VAL A 1 106 ? -10 0.959 -7.02 1 98.62 106 VAL A CA 1
ATOM 800 C C . VAL A 1 106 ? -10.844 1.587 -8.125 1 98.62 106 VAL A C 1
ATOM 802 O O . VAL A 1 106 ? -10.703 2.775 -8.43 1 98.62 106 VAL A O 1
ATOM 805 N N . ARG A 1 107 ? -11.672 0.763 -8.672 1 98.31 107 ARG A N 1
ATOM 806 C CA . ARG A 1 107 ? -12.547 1.261 -9.727 1 98.31 107 ARG A CA 1
ATOM 807 C C . ARG A 1 107 ? -13.422 2.402 -9.211 1 98.31 107 ARG A C 1
ATOM 809 O O . ARG A 1 107 ? -13.531 3.443 -9.867 1 98.31 107 ARG A O 1
ATOM 816 N N . GLU A 1 108 ? -14.055 2.221 -8.109 1 98.81 108 GLU A N 1
ATOM 817 C CA . GLU A 1 108 ? -14.93 3.25 -7.547 1 98.81 108 GLU A CA 1
ATOM 818 C C . GLU A 1 108 ? -14.141 4.504 -7.188 1 98.81 108 GLU A C 1
ATOM 820 O O . GLU A 1 108 ? -14.617 5.625 -7.387 1 98.81 108 GLU A O 1
ATOM 825 N N . PHE A 1 109 ? -12.969 4.336 -6.684 1 98.94 109 PHE A N 1
ATOM 826 C CA . PHE A 1 109 ? -12.102 5.477 -6.414 1 98.94 109 PHE A CA 1
ATOM 827 C C . PHE A 1 109 ? -11.836 6.262 -7.691 1 98.94 109 PHE A C 1
ATOM 829 O O . PHE A 1 109 ? -11.938 7.492 -7.707 1 98.94 109 PHE A O 1
ATOM 836 N N . LYS A 1 110 ? -11.445 5.547 -8.711 1 98.69 110 LYS A N 1
ATOM 837 C CA . LYS A 1 110 ? -11.133 6.184 -9.992 1 98.69 110 LYS A CA 1
ATOM 838 C C . LYS A 1 110 ? -12.352 6.902 -10.562 1 98.69 110 LYS A C 1
ATOM 840 O O . LYS A 1 110 ? -12.227 8 -11.109 1 98.69 110 LYS A O 1
ATOM 845 N N . GLU A 1 111 ? -13.445 6.207 -10.477 1 98.19 111 GLU A N 1
ATOM 846 C CA . GLU A 1 111 ? -14.672 6.82 -10.969 1 98.19 111 GLU A CA 1
ATOM 847 C C . GLU A 1 111 ? -14.953 8.141 -10.25 1 98.19 111 GLU A C 1
ATOM 849 O O . GLU A 1 111 ? -15.383 9.109 -10.875 1 98.19 111 GLU A O 1
ATOM 854 N N . ALA A 1 112 ? -14.664 8.219 -9 1 98.19 112 ALA A N 1
ATOM 855 C CA . ALA A 1 112 ? -14.961 9.391 -8.18 1 98.19 112 ALA A CA 1
ATOM 856 C C . ALA A 1 112 ? -13.93 10.5 -8.414 1 98.19 112 ALA A C 1
ATOM 858 O O . ALA A 1 112 ? -14.25 11.688 -8.305 1 98.19 112 ALA A O 1
ATOM 859 N N . ASN A 1 113 ? -12.703 10.125 -8.797 1 97.94 113 ASN A N 1
ATOM 860 C CA . ASN A 1 113 ? -11.625 11.109 -8.805 1 97.94 113 ASN A CA 1
ATOM 861 C C . ASN A 1 113 ? -11.031 11.281 -10.203 1 97.94 113 ASN A C 1
ATOM 863 O O . ASN A 1 113 ? -10.188 12.148 -10.422 1 97.94 113 ASN A O 1
ATOM 867 N N . GLY A 1 114 ? -11.414 10.445 -11.148 1 97.19 114 GLY A N 1
ATOM 868 C CA . GLY A 1 114 ? -10.953 10.5 -12.523 1 97.19 114 GLY A CA 1
ATOM 869 C C . GLY A 1 114 ? -9.648 9.766 -12.75 1 97.19 114 GLY A C 1
ATOM 870 O O . GLY A 1 114 ? -9.312 9.398 -13.875 1 97.19 114 GLY A O 1
ATOM 871 N N . CYS A 1 115 ? -8.852 9.695 -11.75 1 97.81 115 CYS A N 1
ATOM 872 C CA . CYS A 1 115 ? -7.57 9.008 -11.789 1 97.81 115 CYS A CA 1
ATOM 873 C C . CYS A 1 115 ? -7.234 8.414 -10.422 1 97.81 115 CYS A C 1
ATOM 875 O O . CYS A 1 115 ? -7.977 8.602 -9.461 1 97.81 115 CYS A O 1
ATOM 877 N N . THR A 1 116 ? -6.117 7.625 -10.383 1 98.62 116 THR A N 1
ATOM 878 C CA . THR A 1 116 ? -5.773 6.949 -9.141 1 98.62 116 THR A CA 1
ATOM 879 C C . THR A 1 116 ? -4.438 7.445 -8.602 1 98.62 116 THR A C 1
ATOM 881 O O . THR A 1 116 ? -4.082 7.168 -7.453 1 98.62 116 THR A O 1
ATOM 884 N N . THR A 1 117 ? -3.676 8.219 -9.453 1 98.44 117 THR A N 1
ATOM 885 C CA . THR A 1 117 ? -2.328 8.594 -9.047 1 98.44 117 THR A CA 1
ATOM 886 C C . THR A 1 117 ? -2.314 10.008 -8.461 1 98.44 117 THR A C 1
ATOM 888 O O . THR A 1 117 ? -3.037 10.891 -8.938 1 98.44 117 THR A O 1
ATOM 891 N N . CYS A 1 118 ? -1.493 10.227 -7.504 1 98.44 118 CYS A N 1
ATOM 892 C CA . CYS A 1 118 ? -1.335 11.539 -6.887 1 98.44 118 CYS A CA 1
ATOM 893 C C . CYS A 1 118 ? -0.958 12.594 -7.926 1 98.44 118 CYS A C 1
ATOM 895 O O . CYS A 1 118 ? -1.461 13.719 -7.891 1 98.44 118 CYS A O 1
ATOM 897 N N . ARG A 1 119 ? -0.047 12.25 -8.852 1 97.12 119 ARG A N 1
ATOM 898 C CA . ARG A 1 119 ? 0.392 13.148 -9.914 1 97.12 119 ARG A CA 1
ATOM 899 C C . ARG A 1 119 ? -0.789 13.609 -10.766 1 97.12 119 ARG A C 1
ATOM 901 O O . ARG A 1 119 ? -0.927 14.805 -11.047 1 97.12 119 ARG A O 1
ATOM 908 N N . ALA A 1 120 ? -1.627 12.664 -11.164 1 97.75 120 ALA A N 1
ATOM 909 C CA . ALA A 1 120 ? -2.771 13 -12.008 1 97.75 120 ALA A CA 1
ATOM 910 C C . ALA A 1 120 ? -3.824 13.773 -11.219 1 97.75 120 ALA A C 1
ATOM 912 O O . ALA A 1 120 ? -4.43 14.711 -11.75 1 97.75 120 ALA A O 1
ATOM 913 N N . ILE A 1 121 ? -4.039 13.43 -9.977 1 97.69 121 ILE A N 1
ATOM 914 C CA . ILE A 1 121 ? -5.02 14.086 -9.117 1 97.69 121 ILE A CA 1
ATOM 915 C C . ILE A 1 121 ? -4.59 15.531 -8.867 1 97.69 121 ILE A C 1
ATOM 917 O O . ILE A 1 121 ? -5.426 16.438 -8.82 1 97.69 121 ILE A O 1
ATOM 921 N N . GLY A 1 122 ? -3.277 15.711 -8.695 1 95.75 122 GLY A N 1
ATOM 922 C CA . GLY A 1 122 ? -2.734 17.031 -8.383 1 95.75 122 GLY A CA 1
ATOM 923 C C . GLY A 1 122 ? -2.504 17.891 -9.617 1 95.75 122 GLY A C 1
ATOM 924 O O . GLY A 1 122 ? -2.244 19.078 -9.5 1 95.75 122 GLY A O 1
ATOM 925 N N . ALA A 1 123 ? -2.602 17.344 -10.805 1 95.62 123 ALA A N 1
ATOM 926 C CA . ALA A 1 123 ? -2.184 17.969 -12.062 1 95.62 123 ALA A CA 1
ATOM 927 C C . ALA A 1 123 ? -2.896 19.297 -12.273 1 95.62 123 ALA A C 1
ATOM 929 O O . ALA A 1 123 ? -2.299 20.25 -12.773 1 95.62 123 ALA A O 1
ATOM 930 N N . PRO A 1 124 ? -4.145 19.422 -11.844 1 95.44 124 PRO A N 1
ATOM 931 C CA . PRO A 1 124 ? -4.848 20.688 -12.078 1 95.44 124 PRO A CA 1
ATOM 932 C C . PRO A 1 124 ? -4.348 21.812 -11.188 1 95.44 124 PRO A C 1
ATOM 934 O O . PRO A 1 124 ? -4.68 22.984 -11.414 1 95.44 124 PRO A O 1
ATOM 937 N N . TYR A 1 125 ? -3.531 21.438 -10.211 1 93.88 125 TYR A N 1
ATOM 938 C CA . TYR A 1 125 ? -3.092 22.438 -9.242 1 93.88 125 TYR A CA 1
ATOM 939 C C . TYR A 1 125 ? -1.622 22.797 -9.445 1 93.88 125 TYR A C 1
ATOM 941 O O . TYR A 1 125 ? -0.754 21.922 -9.383 1 93.88 125 TYR A O 1
ATOM 949 N N . ALA A 1 126 ? -1.341 24 -9.711 1 87.44 126 ALA A N 1
ATOM 950 C CA . ALA A 1 126 ? 0.01 24.438 -10.039 1 87.44 126 ALA A CA 1
ATOM 951 C C . ALA A 1 126 ? 0.923 24.391 -8.82 1 87.44 126 ALA A C 1
ATOM 953 O O . ALA A 1 126 ? 2.115 24.094 -8.945 1 87.44 126 ALA A O 1
ATOM 954 N N . ASP A 1 127 ? 0.361 24.688 -7.691 1 90.94 127 ASP A N 1
ATOM 955 C CA . ASP A 1 127 ? 1.118 24.75 -6.445 1 90.94 127 ASP A CA 1
ATOM 956 C C . ASP A 1 127 ? 0.785 23.562 -5.543 1 90.94 127 ASP A C 1
ATOM 958 O O . ASP A 1 127 ? -0.301 23.5 -4.961 1 90.94 127 ASP A O 1
ATOM 962 N N . TRP A 1 128 ? 1.744 22.656 -5.379 1 91.31 128 TRP A N 1
ATOM 963 C CA . TRP A 1 128 ? 1.558 21.484 -4.52 1 91.31 128 TRP A CA 1
ATOM 964 C C . TRP A 1 128 ? 1.181 21.906 -3.104 1 91.31 128 TRP A C 1
ATOM 966 O O . TRP A 1 128 ? 0.384 21.234 -2.441 1 91.31 128 TRP A O 1
ATOM 976 N N . HIS A 1 129 ? 1.719 22.984 -2.734 1 90.62 129 HIS A N 1
ATOM 977 C CA . HIS A 1 129 ? 1.527 23.422 -1.356 1 90.62 129 HIS A CA 1
ATOM 978 C C . HIS A 1 129 ? 0.381 24.422 -1.25 1 90.62 129 HIS A C 1
ATOM 980 O O . HIS A 1 129 ? 0.168 25.016 -0.192 1 90.62 129 HIS A O 1
ATOM 986 N N . GLY A 1 130 ? -0.316 24.562 -2.309 1 93.31 130 GLY A N 1
ATOM 987 C CA . GLY A 1 130 ? -1.384 25.547 -2.355 1 93.31 130 GLY A CA 1
ATOM 988 C C . GLY A 1 130 ? -2.637 25.109 -1.621 1 93.31 130 GLY A C 1
ATOM 989 O O . GLY A 1 130 ? -2.85 23.906 -1.413 1 93.31 130 GLY A O 1
ATOM 990 N N . LYS A 1 131 ? -3.482 26.062 -1.347 1 95.06 131 LYS A N 1
ATOM 991 C CA . LYS A 1 131 ? -4.719 25.859 -0.599 1 95.06 131 LYS A CA 1
ATOM 992 C C . LYS A 1 131 ? -5.719 25.047 -1.412 1 95.06 131 LYS A C 1
ATOM 994 O O . LYS A 1 131 ? -6.41 24.172 -0.869 1 95.06 131 LYS A O 1
ATOM 999 N N . ASP A 1 132 ? -5.801 25.312 -2.67 1 96.12 132 ASP A N 1
ATOM 1000 C CA . ASP A 1 132 ? -6.789 24.641 -3.512 1 96.12 132 ASP A CA 1
ATOM 1001 C C . ASP A 1 132 ? -6.52 23.125 -3.58 1 96.12 132 ASP A C 1
ATOM 1003 O O . ASP A 1 132 ? -7.445 22.328 -3.473 1 96.12 132 ASP A O 1
ATOM 1007 N N . ARG A 1 133 ? -5.336 22.766 -3.752 1 96.25 133 ARG A N 1
ATOM 1008 C CA . ARG A 1 133 ? -4.973 21.359 -3.76 1 96.25 133 ARG A CA 1
ATOM 1009 C C . ARG A 1 133 ? -5.266 20.703 -2.41 1 96.25 133 ARG A C 1
ATOM 1011 O O . ARG A 1 133 ? -5.809 19.609 -2.35 1 96.25 133 ARG A O 1
ATOM 1018 N N . ARG A 1 134 ? -4.922 21.422 -1.398 1 96.44 134 ARG A N 1
ATOM 1019 C CA . ARG A 1 134 ? -5.145 20.891 -0.053 1 96.44 134 ARG A CA 1
ATOM 1020 C C . ARG A 1 134 ? -6.625 20.641 0.196 1 96.44 134 ARG A C 1
ATOM 1022 O O . ARG A 1 134 ? -6.996 19.609 0.762 1 96.44 134 ARG A O 1
ATOM 1029 N N . VAL A 1 135 ? -7.449 21.547 -0.213 1 97.69 135 VAL A N 1
ATOM 1030 C CA . VAL A 1 135 ? -8.891 21.406 -0.038 1 97.69 135 VAL A CA 1
ATOM 1031 C C . VAL A 1 135 ? -9.391 20.203 -0.824 1 97.69 135 VAL A C 1
ATOM 1033 O O . VAL A 1 135 ? -10.227 19.438 -0.334 1 97.69 135 VAL A O 1
ATOM 1036 N N . HIS A 1 136 ? -8.883 20.062 -2.006 1 97.81 136 HIS A N 1
ATOM 1037 C CA . HIS A 1 136 ? -9.25 18.891 -2.809 1 97.81 136 HIS A CA 1
ATOM 1038 C C . HIS A 1 136 ? -8.852 17.594 -2.113 1 97.81 136 HIS A C 1
ATOM 1040 O O . HIS A 1 136 ? -9.648 16.656 -2.053 1 97.81 136 HIS A O 1
ATOM 1046 N N . CYS A 1 137 ? -7.645 17.547 -1.609 1 98.25 137 CYS A N 1
ATOM 1047 C CA . CYS A 1 137 ? -7.156 16.344 -0.948 1 98.25 137 CYS A CA 1
ATOM 1048 C C . CYS A 1 137 ? -7.957 16.062 0.316 1 98.25 137 CYS A C 1
ATOM 1050 O O . CYS A 1 137 ? -8.211 14.898 0.642 1 98.25 137 CYS A O 1
ATOM 1052 N N . LEU A 1 138 ? -8.367 17.141 1.009 1 98.75 138 LEU A N 1
ATOM 1053 C CA . LEU A 1 138 ? -9.227 16.953 2.178 1 98.75 138 LEU A CA 1
ATOM 1054 C C . LEU A 1 138 ? -10.516 16.234 1.801 1 98.75 138 LEU A C 1
ATOM 1056 O O . LEU A 1 138 ? -10.914 15.273 2.461 1 98.75 138 LEU A O 1
ATOM 1060 N N . LYS A 1 139 ? -11.148 16.672 0.753 1 98.62 139 LYS A N 1
ATOM 1061 C CA . LYS A 1 139 ? -12.391 16.062 0.286 1 98.62 139 LYS A CA 1
ATOM 1062 C C . LYS A 1 139 ? -12.172 14.617 -0.163 1 98.62 139 LYS A C 1
ATOM 1064 O O . LYS A 1 139 ? -12.961 13.734 0.171 1 98.62 139 LYS A O 1
ATOM 1069 N N . LEU A 1 140 ? -11.102 14.414 -0.915 1 98.88 140 LEU A N 1
ATOM 1070 C CA . LEU A 1 140 ? -10.758 13.086 -1.413 1 98.88 140 LEU A CA 1
ATOM 1071 C C . LEU A 1 140 ? -10.5 12.117 -0.259 1 98.88 140 LEU A C 1
ATOM 1073 O O . LEU A 1 140 ? -10.977 10.984 -0.281 1 98.88 140 LEU A O 1
ATOM 1077 N N . ILE A 1 141 ? -9.805 12.57 0.739 1 98.94 141 ILE A N 1
ATOM 1078 C CA . ILE A 1 141 ? -9.453 11.758 1.899 1 98.94 141 ILE A CA 1
ATOM 1079 C C . ILE A 1 141 ? -10.727 11.344 2.641 1 98.94 141 ILE A C 1
ATOM 1081 O O . ILE A 1 141 ? -10.898 10.172 2.984 1 98.94 141 ILE A O 1
ATOM 1085 N N . GLY A 1 142 ? -11.586 12.297 2.896 1 98.94 142 GLY A N 1
ATOM 1086 C CA . GLY A 1 142 ? -12.852 11.969 3.529 1 98.94 142 GLY A CA 1
ATOM 1087 C C . GLY A 1 142 ? -13.664 10.953 2.746 1 98.94 142 GLY A C 1
ATOM 1088 O O . GLY A 1 142 ? -14.164 9.977 3.311 1 98.94 142 GLY A O 1
ATOM 1089 N N . ALA A 1 143 ? -13.797 11.164 1.461 1 98.94 143 ALA A N 1
ATOM 1090 C CA . ALA A 1 143 ? -14.547 10.266 0.587 1 98.94 143 ALA A CA 1
ATOM 1091 C C . ALA A 1 143 ? -13.914 8.875 0.542 1 98.94 143 ALA A C 1
ATOM 1093 O O . ALA A 1 143 ? -14.617 7.867 0.5 1 98.94 143 ALA A O 1
ATOM 1094 N N . THR A 1 144 ? -12.586 8.844 0.539 1 98.94 144 THR A N 1
ATOM 1095 C CA . THR A 1 144 ? -11.883 7.566 0.48 1 98.94 144 THR A CA 1
ATOM 1096 C C . THR A 1 144 ? -12.062 6.789 1.779 1 98.94 144 THR A C 1
ATOM 1098 O O . THR A 1 144 ? -12.164 5.559 1.763 1 98.94 144 THR A O 1
ATOM 1101 N N . ALA A 1 145 ? -12.086 7.527 2.9 1 98.94 145 ALA A N 1
ATOM 1102 C CA . ALA A 1 145 ? -12.375 6.867 4.172 1 98.94 145 ALA A CA 1
ATOM 1103 C C . ALA A 1 145 ? -13.75 6.215 4.152 1 98.94 145 ALA A C 1
ATOM 1105 O O . ALA A 1 145 ? -13.922 5.09 4.625 1 98.94 145 ALA A O 1
ATOM 1106 N N . LYS A 1 146 ? -14.719 6.934 3.572 1 98.94 146 LYS A N 1
ATOM 1107 C CA . LYS A 1 146 ? -16.062 6.367 3.426 1 98.94 146 LYS A CA 1
ATOM 1108 C C . LYS A 1 146 ? -16.047 5.133 2.529 1 98.94 146 LYS A C 1
ATOM 1110 O O . LYS A 1 146 ? -16.734 4.148 2.805 1 98.94 146 LYS A O 1
ATOM 1115 N N . LEU A 1 147 ? -15.312 5.176 1.498 1 98.94 147 LEU A N 1
ATOM 1116 C CA . LEU A 1 147 ? -15.188 4.055 0.575 1 98.94 147 LEU A CA 1
ATOM 1117 C C . LEU A 1 147 ? -14.57 2.846 1.268 1 98.94 147 LEU A C 1
ATOM 1119 O O . LEU A 1 147 ? -15.047 1.721 1.108 1 98.94 147 LEU A O 1
ATOM 1123 N N . ALA A 1 148 ? -13.477 3.096 2.02 1 98.94 148 ALA A N 1
ATOM 1124 C CA . ALA A 1 148 ? -12.852 2.018 2.783 1 98.94 148 ALA A CA 1
ATOM 1125 C C . ALA A 1 148 ? -13.844 1.372 3.74 1 98.94 148 ALA A C 1
ATOM 1127 O O . ALA A 1 148 ? -13.906 0.146 3.85 1 98.94 148 ALA A O 1
ATOM 1128 N N . TYR A 1 149 ? -14.617 2.211 4.391 1 98.88 149 TYR A N 1
ATOM 1129 C CA . TYR A 1 149 ? -15.625 1.732 5.328 1 98.88 149 TYR A CA 1
ATOM 1130 C C . TYR A 1 149 ? -16.672 0.894 4.613 1 98.88 149 TYR A C 1
ATOM 1132 O O . TYR A 1 149 ? -17.062 -0.17 5.098 1 98.88 149 TYR A O 1
ATOM 1140 N N . LYS A 1 150 ? -17.141 1.414 3.453 1 98.81 150 LYS A N 1
ATOM 1141 C CA . LYS A 1 150 ? -18.125 0.687 2.645 1 98.81 150 LYS A CA 1
ATOM 1142 C C . LYS A 1 150 ? -17.656 -0.739 2.371 1 98.81 150 LYS A C 1
ATOM 1144 O O . LYS A 1 150 ? -18.391 -1.696 2.594 1 98.81 150 LYS A O 1
ATOM 1149 N N . TYR A 1 151 ? -16.438 -0.95 2.053 1 98.81 151 TYR A N 1
ATOM 1150 C CA . TYR A 1 151 ? -15.93 -2.266 1.68 1 98.81 151 TYR A CA 1
ATOM 1151 C C . TYR A 1 151 ? -15.625 -3.104 2.916 1 98.81 151 TYR A C 1
ATOM 1153 O O . TYR A 1 151 ? -15.672 -4.336 2.865 1 98.81 151 TYR A O 1
ATOM 1161 N N . LEU A 1 152 ? -15.328 -2.455 4 1 98.75 152 LEU A N 1
ATOM 1162 C CA . LEU A 1 152 ? -15.172 -3.188 5.254 1 98.75 152 LEU A CA 1
ATOM 1163 C C . LEU A 1 152 ? -16.5 -3.809 5.684 1 98.75 152 LEU A C 1
ATOM 1165 O O . LEU A 1 152 ? -16.516 -4.797 6.422 1 98.75 152 LEU A O 1
ATOM 1169 N N . GLN A 1 153 ? -17.625 -3.188 5.172 1 98.44 153 GLN A N 1
ATOM 1170 C CA . GLN A 1 153 ? -18.953 -3.666 5.566 1 98.44 153 GLN A CA 1
ATOM 1171 C C . GLN A 1 153 ? -19.406 -4.816 4.672 1 98.44 153 GLN A C 1
ATOM 1173 O O . GLN A 1 153 ? -20.391 -5.484 4.969 1 98.44 153 GLN A O 1
ATOM 1178 N N . ILE A 1 154 ? -18.703 -5.148 3.594 1 98.69 154 ILE A N 1
ATOM 1179 C CA . ILE A 1 154 ? -19.062 -6.25 2.703 1 98.69 154 ILE A CA 1
ATOM 1180 C C . ILE A 1 154 ? -18.406 -7.539 3.191 1 98.69 154 ILE A C 1
ATOM 1182 O O . ILE A 1 154 ? -17.172 -7.668 3.152 1 98.69 154 ILE A O 1
ATOM 1186 N N . PRO A 1 155 ? -19.234 -8.5 3.596 1 98.31 155 PRO A N 1
ATOM 1187 C CA . PRO A 1 155 ? -18.641 -9.766 4.027 1 98.31 155 PRO A CA 1
ATOM 1188 C C . PRO A 1 155 ? -17.797 -10.43 2.934 1 98.31 155 PRO A C 1
ATOM 1190 O O . PRO A 1 155 ? -18.078 -10.25 1.744 1 98.31 155 PRO A O 1
ATOM 1193 N N . GLN A 1 156 ? -16.781 -11.141 3.369 1 97.56 156 GLN A N 1
ATOM 1194 C CA . GLN A 1 156 ? -15.82 -11.727 2.443 1 97.56 156 GLN A CA 1
ATOM 1195 C C . GLN A 1 156 ? -16.516 -12.602 1.404 1 97.56 156 GLN A C 1
ATOM 1197 O O . GLN A 1 156 ? -16.188 -12.547 0.217 1 97.56 156 GLN A O 1
ATOM 1202 N N . ASP A 1 157 ? -17.469 -13.438 1.82 1 97.56 157 ASP A N 1
ATOM 1203 C CA . ASP A 1 157 ? -18.156 -14.336 0.896 1 97.56 157 ASP A CA 1
ATOM 1204 C C . ASP A 1 157 ? -18.906 -13.555 -0.175 1 97.56 157 ASP A C 1
ATOM 1206 O O . ASP A 1 157 ? -18.953 -13.961 -1.339 1 97.56 157 ASP A O 1
ATOM 1210 N N . GLU A 1 158 ? -19.5 -12.469 0.217 1 98.38 158 GLU A N 1
ATOM 1211 C CA . GLU A 1 158 ? -20.188 -11.602 -0.743 1 98.38 158 GLU A CA 1
ATOM 1212 C C . GLU A 1 158 ? -19.188 -10.93 -1.683 1 98.38 158 GLU A C 1
ATOM 1214 O O . GLU A 1 158 ? -19.438 -10.812 -2.883 1 98.38 158 GLU A O 1
ATOM 1219 N N . ALA A 1 159 ? -18.078 -10.5 -1.142 1 98.44 159 ALA A N 1
ATOM 1220 C CA . ALA A 1 159 ? -17.078 -9.82 -1.948 1 98.44 159 ALA A CA 1
ATOM 1221 C C . ALA A 1 159 ? -16.484 -10.766 -2.998 1 98.44 159 ALA A C 1
ATOM 1223 O O . ALA A 1 159 ? -16.125 -10.328 -4.094 1 98.44 159 ALA A O 1
ATOM 1224 N N . PHE A 1 160 ? -16.438 -12.117 -2.684 1 97.94 160 PHE A N 1
ATOM 1225 C CA . PHE A 1 160 ? -15.914 -13.117 -3.604 1 97.94 160 PHE A CA 1
ATOM 1226 C C . PHE A 1 160 ? -16.781 -13.211 -4.855 1 97.94 160 PHE A C 1
ATOM 1228 O O . PHE A 1 160 ? -16.359 -13.75 -5.875 1 97.94 160 PHE A O 1
ATOM 1235 N N . GLU A 1 161 ? -17.953 -12.625 -4.797 1 97.88 161 GLU A N 1
ATOM 1236 C CA . GLU A 1 161 ? -18.906 -12.758 -5.891 1 97.88 161 GLU A CA 1
ATOM 1237 C C . GLU A 1 161 ? -19.094 -11.445 -6.637 1 97.88 161 GLU A C 1
ATOM 1239 O O . GLU A 1 161 ? -19.859 -11.367 -7.594 1 97.88 161 GLU A O 1
ATOM 1244 N N . LEU A 1 162 ? -18.375 -10.445 -6.148 1 98.19 162 LEU A N 1
ATOM 1245 C CA . LEU A 1 162 ? -18.453 -9.172 -6.863 1 98.19 162 LEU A CA 1
ATOM 1246 C C . LEU A 1 162 ? -17.953 -9.328 -8.297 1 98.19 162 LEU A C 1
ATOM 1248 O O . LEU A 1 162 ? -17.016 -10.094 -8.555 1 98.19 162 LEU A O 1
ATOM 1252 N N . PRO A 1 163 ? -18.578 -8.609 -9.219 1 96.69 163 PRO A N 1
ATOM 1253 C CA . PRO A 1 163 ? -18.078 -8.68 -10.594 1 96.69 163 PRO A CA 1
ATOM 1254 C C . PRO A 1 163 ? -16.672 -8.07 -10.75 1 96.69 163 PRO A C 1
ATOM 1256 O O . PRO A 1 163 ? -16.375 -7.059 -10.125 1 96.69 163 PRO A O 1
ATOM 1259 N N . TYR A 1 164 ? -15.883 -8.719 -11.523 1 95.69 164 TYR A N 1
ATOM 1260 C CA . TYR A 1 164 ? -14.578 -8.156 -11.859 1 95.69 164 TYR A CA 1
ATOM 1261 C C . TYR A 1 164 ? -14.719 -7.035 -12.891 1 95.69 164 TYR A C 1
ATOM 1263 O O . TYR A 1 164 ? -15.367 -7.211 -13.922 1 95.69 164 TYR A O 1
ATOM 1271 N N . GLY A 1 165 ? -14.195 -5.863 -12.594 1 92.94 165 GLY A N 1
ATOM 1272 C CA . GLY A 1 165 ? -14.125 -4.812 -13.594 1 92.94 165 GLY A CA 1
ATOM 1273 C C . GLY A 1 165 ? -12.977 -4.988 -14.57 1 92.94 165 GLY A C 1
ATOM 1274 O O . GLY A 1 165 ? -12.516 -6.109 -14.797 1 92.94 165 GLY A O 1
ATOM 1275 N N . GLU A 1 166 ? -12.594 -3.906 -15.203 1 92.25 166 GLU A N 1
ATOM 1276 C CA . GLU A 1 166 ? -11.383 -3.926 -16.031 1 92.25 166 GLU A CA 1
ATOM 1277 C C . GLU A 1 166 ? -10.195 -4.484 -15.242 1 92.25 166 GLU A C 1
ATOM 1279 O O . GLU A 1 166 ? -9.984 -4.125 -14.086 1 92.25 166 GLU A O 1
ATOM 1284 N N . ASN A 1 167 ? -9.539 -5.484 -15.859 1 94.06 167 ASN A N 1
ATOM 1285 C CA . ASN A 1 167 ? -8.422 -6.102 -15.148 1 94.06 167 ASN A CA 1
ATOM 1286 C C . ASN A 1 167 ? -7.367 -6.633 -16.109 1 94.06 167 ASN A C 1
ATOM 1288 O O . ASN A 1 167 ? -7.637 -6.809 -17.297 1 94.06 167 ASN A O 1
ATOM 1292 N N . MET A 1 168 ? -6.223 -6.859 -15.594 1 91.94 168 MET A N 1
ATOM 1293 C CA . MET A 1 168 ? -5.055 -7.238 -16.375 1 91.94 168 MET A CA 1
ATOM 1294 C C . MET A 1 168 ? -5.195 -8.656 -16.922 1 91.94 168 MET A C 1
ATOM 1296 O O . MET A 1 168 ? -4.535 -9.031 -17.891 1 91.94 168 MET A O 1
ATOM 1300 N N . GLY A 1 169 ? -5.961 -9.469 -16.25 1 85.19 169 GLY A N 1
ATOM 1301 C CA . GLY A 1 169 ? -6.082 -10.859 -16.656 1 85.19 169 GLY A CA 1
ATOM 1302 C C . GLY A 1 169 ? -7.082 -11.07 -17.781 1 85.19 169 GLY A C 1
ATOM 1303 O O . GLY A 1 169 ? -7.16 -12.156 -18.359 1 85.19 169 GLY A O 1
ATOM 1304 N N . GLN A 1 170 ? -7.949 -10.188 -17.969 1 72.69 170 GLN A N 1
ATOM 1305 C CA . GLN A 1 170 ? -8.961 -10.305 -19 1 72.69 170 GLN A CA 1
ATOM 1306 C C . GLN A 1 170 ? -8.812 -9.203 -20.047 1 72.69 170 GLN A C 1
ATOM 1308 O O . GLN A 1 170 ? -9.07 -8.031 -19.766 1 72.69 170 GLN A O 1
ATOM 1313 N N . CYS A 1 171 ? -7.488 -9.07 -20.547 1 47.59 171 CYS A N 1
ATOM 1314 C CA . CYS A 1 171 ? -7.465 -8.055 -21.594 1 47.59 171 CYS A CA 1
ATOM 1315 C C . CYS A 1 171 ? -8.016 -8.594 -22.906 1 47.59 171 CYS A C 1
ATOM 1317 O O . CYS A 1 171 ? -7.93 -9.797 -23.172 1 47.59 171 CYS A O 1
ATOM 1319 N N . MET B 1 1 ? 32.25 -13.805 0.735 1 37 1 MET B N 1
ATOM 1320 C CA . MET B 1 1 ? 30.969 -13.523 0.077 1 37 1 MET B CA 1
ATOM 1321 C C . MET B 1 1 ? 29.875 -13.266 1.103 1 37 1 MET B C 1
ATOM 1323 O O . MET B 1 1 ? 29.422 -14.195 1.78 1 37 1 MET B O 1
ATOM 1327 N N . ASN B 1 2 ? 29.812 -12.117 1.864 1 49.22 2 ASN B N 1
ATOM 1328 C CA . ASN B 1 2 ? 29.594 -11.586 3.207 1 49.22 2 ASN B CA 1
ATOM 1329 C C . ASN B 1 2 ? 28.141 -11.734 3.633 1 49.22 2 ASN B C 1
ATOM 1331 O O . ASN B 1 2 ? 27.25 -11.898 2.789 1 49.22 2 ASN B O 1
ATOM 1335 N N . LYS B 1 3 ? 27.938 -11.953 5.012 1 52.94 3 LYS B N 1
ATOM 1336 C CA . LYS B 1 3 ? 26.672 -12.25 5.691 1 52.94 3 LYS B CA 1
ATOM 1337 C C . LYS B 1 3 ? 25.531 -11.406 5.129 1 52.94 3 LYS B C 1
ATOM 1339 O O . LYS B 1 3 ? 24.406 -11.883 5.02 1 52.94 3 LYS B O 1
ATOM 1344 N N . GLU B 1 4 ? 25.797 -10.156 4.777 1 59.56 4 GLU B N 1
ATOM 1345 C CA . GLU B 1 4 ? 24.797 -9.234 4.25 1 59.56 4 GLU B CA 1
ATOM 1346 C C . GLU B 1 4 ? 24.375 -9.625 2.832 1 59.56 4 GLU B C 1
ATOM 1348 O O . GLU B 1 4 ? 23.188 -9.562 2.488 1 59.56 4 GLU B O 1
ATOM 1353 N N . ASN B 1 5 ? 25.312 -10.023 2.051 1 67.12 5 ASN B N 1
ATOM 1354 C CA . ASN B 1 5 ? 25.047 -10.492 0.696 1 67.12 5 ASN B CA 1
ATOM 1355 C C . ASN B 1 5 ? 24.266 -11.805 0.703 1 67.12 5 ASN B C 1
ATOM 1357 O O . ASN B 1 5 ? 23.438 -12.031 -0.176 1 67.12 5 ASN B O 1
ATOM 1361 N N . ASP B 1 6 ? 24.438 -12.312 1.824 1 86.75 6 ASP B N 1
ATOM 1362 C CA . ASP B 1 6 ? 23.75 -13.602 1.965 1 86.75 6 ASP B CA 1
ATOM 1363 C C . ASP B 1 6 ? 22.281 -13.406 2.279 1 86.75 6 ASP B C 1
ATOM 1365 O O . ASP B 1 6 ? 21.422 -14.047 1.668 1 86.75 6 ASP B O 1
ATOM 1369 N N . LYS B 1 7 ? 22 -12.383 3.109 1 95.88 7 LYS B N 1
ATOM 1370 C CA . LYS B 1 7 ? 20.609 -12.148 3.455 1 95.88 7 LYS B CA 1
ATOM 1371 C C . LYS B 1 7 ? 19.844 -11.555 2.273 1 95.88 7 LYS B C 1
ATOM 1373 O O . LYS B 1 7 ? 18.672 -11.891 2.059 1 95.88 7 LYS B O 1
ATOM 1378 N N . SER B 1 8 ? 20.594 -10.656 1.479 1 97.88 8 SER B N 1
ATOM 1379 C CA . SER B 1 8 ? 20 -10.055 0.293 1 97.88 8 SER B CA 1
ATOM 1380 C C . SER B 1 8 ? 19.578 -11.109 -0.718 1 97.88 8 SER B C 1
ATOM 1382 O O . SER B 1 8 ? 18.469 -11.078 -1.236 1 97.88 8 SER B O 1
ATOM 1384 N N . GLN B 1 9 ? 20.438 -12.055 -0.977 1 98.31 9 GLN B N 1
ATOM 1385 C CA . GLN B 1 9 ? 20.125 -13.141 -1.896 1 98.31 9 GLN B CA 1
ATOM 1386 C C . GLN B 1 9 ? 19.031 -14.055 -1.318 1 98.31 9 GLN B C 1
ATOM 1388 O O . GLN B 1 9 ? 18.172 -14.539 -2.051 1 98.31 9 GLN B O 1
ATOM 1393 N N . LEU B 1 10 ? 19.109 -14.266 0.001 1 98.69 10 LEU B N 1
ATOM 1394 C CA . LEU B 1 10 ? 18.141 -15.133 0.667 1 98.69 10 LEU B CA 1
ATOM 1395 C C . LEU B 1 10 ? 16.719 -14.578 0.528 1 98.69 10 LEU B C 1
ATOM 1397 O O . LEU B 1 10 ? 15.789 -15.32 0.224 1 98.69 10 LEU B O 1
ATOM 1401 N N . VAL B 1 11 ? 16.531 -13.266 0.786 1 98.81 11 VAL B N 1
ATOM 1402 C CA . VAL B 1 11 ? 15.211 -12.664 0.678 1 98.81 11 VAL B CA 1
ATOM 1403 C C . VAL B 1 11 ? 14.711 -12.773 -0.76 1 98.81 11 VAL B C 1
ATOM 1405 O O . VAL B 1 11 ? 13.523 -13.008 -0.994 1 98.81 11 VAL B O 1
ATOM 1408 N N . SER B 1 12 ? 15.625 -12.547 -1.736 1 98.88 12 SER B N 1
ATOM 1409 C CA . SER B 1 12 ? 15.25 -12.695 -3.139 1 98.88 12 SER B CA 1
ATOM 1410 C C . SER B 1 12 ? 14.773 -14.117 -3.434 1 98.88 12 SER B C 1
ATOM 1412 O O . SER B 1 12 ? 13.727 -14.312 -4.051 1 98.88 12 SER B O 1
ATOM 1414 N N . ASP B 1 13 ? 15.516 -15.125 -2.984 1 98.88 13 ASP B N 1
ATOM 1415 C CA . ASP B 1 13 ? 15.188 -16.516 -3.229 1 98.88 13 ASP B CA 1
ATOM 1416 C C . ASP B 1 13 ? 13.844 -16.891 -2.598 1 98.88 13 ASP B C 1
ATOM 1418 O O . ASP B 1 13 ? 13.031 -17.578 -3.213 1 98.88 13 ASP B O 1
ATOM 1422 N N . TYR B 1 14 ? 13.602 -16.406 -1.388 1 98.88 14 TYR B N 1
ATOM 1423 C CA . TYR B 1 14 ? 12.344 -16.688 -0.706 1 98.88 14 TYR B CA 1
ATOM 1424 C C . TYR B 1 14 ? 11.172 -16.031 -1.436 1 98.88 14 TYR B C 1
ATOM 1426 O O . TYR B 1 14 ? 10.102 -16.625 -1.553 1 98.88 14 TYR B O 1
ATOM 1434 N N . ALA B 1 15 ? 11.383 -14.773 -1.905 1 98.94 15 ALA B N 1
ATOM 1435 C CA . ALA B 1 15 ? 10.312 -14.078 -2.607 1 98.94 15 ALA B CA 1
ATOM 1436 C C . ALA B 1 15 ? 9.922 -14.805 -3.887 1 98.94 15 ALA B C 1
ATOM 1438 O O . ALA B 1 15 ? 8.734 -14.961 -4.188 1 98.94 15 ALA B O 1
ATOM 1439 N N . ILE B 1 16 ? 10.93 -15.234 -4.625 1 98.88 16 ILE B N 1
ATOM 1440 C CA . ILE B 1 16 ? 10.703 -15.977 -5.859 1 98.88 16 ILE B CA 1
ATOM 1441 C C . ILE B 1 16 ? 9.992 -17.281 -5.551 1 98.88 16 ILE B C 1
ATOM 1443 O O . ILE B 1 16 ? 9.008 -17.641 -6.211 1 98.88 16 ILE B O 1
ATOM 1447 N N . GLU B 1 17 ? 10.422 -18.016 -4.551 1 98.81 17 GLU B N 1
ATOM 1448 C CA . GLU B 1 17 ? 9.797 -19.266 -4.121 1 98.81 17 GLU B CA 1
ATOM 1449 C C . GLU B 1 17 ? 8.344 -19.047 -3.717 1 98.81 17 GLU B C 1
ATOM 1451 O O . GLU B 1 17 ? 7.461 -19.828 -4.082 1 98.81 17 GLU B O 1
ATOM 1456 N N . ASN B 1 18 ? 8.07 -18 -2.928 1 98.88 18 ASN B N 1
ATOM 1457 C CA . ASN B 1 18 ? 6.715 -17.656 -2.512 1 98.88 18 ASN B CA 1
ATOM 1458 C C . ASN B 1 18 ? 5.781 -17.5 -3.711 1 98.88 18 ASN B C 1
ATOM 1460 O O . ASN B 1 18 ? 4.688 -18.062 -3.732 1 98.88 18 ASN B O 1
ATOM 1464 N N . PHE B 1 19 ? 6.305 -16.734 -4.73 1 98.81 19 PHE B N 1
ATOM 1465 C CA . PHE B 1 19 ? 5.488 -16.469 -5.91 1 98.81 19 PHE B CA 1
ATOM 1466 C C . PHE B 1 19 ? 5.238 -17.75 -6.695 1 98.81 19 PHE B C 1
ATOM 1468 O O . PHE B 1 19 ? 4.117 -18 -7.145 1 98.81 19 PHE B O 1
ATOM 1475 N N . LYS B 1 20 ? 6.207 -18.578 -6.793 1 98.25 20 LYS B N 1
ATOM 1476 C CA . LYS B 1 20 ? 6.062 -19.859 -7.473 1 98.25 20 LYS B CA 1
ATOM 1477 C C . LYS B 1 20 ? 5.055 -20.75 -6.754 1 98.25 20 LYS B C 1
ATOM 1479 O O . LYS B 1 20 ? 4.438 -21.625 -7.371 1 98.25 20 LYS B O 1
ATOM 1484 N N . ASN B 1 21 ? 4.871 -20.516 -5.504 1 98.06 21 ASN B N 1
ATOM 1485 C CA . ASN B 1 21 ? 4.027 -21.391 -4.699 1 98.06 21 ASN B CA 1
ATOM 1486 C C . ASN B 1 21 ? 2.674 -20.734 -4.406 1 98.06 21 ASN B C 1
ATOM 1488 O O . ASN B 1 21 ? 2.01 -21.094 -3.432 1 98.06 21 ASN B O 1
ATOM 1492 N N . GLY B 1 22 ? 2.344 -19.672 -5.047 1 98.12 22 GLY B N 1
ATOM 1493 C CA . GLY B 1 22 ? 0.953 -19.25 -5.074 1 98.12 22 GLY B CA 1
ATOM 1494 C C . GLY B 1 22 ? 0.695 -18 -4.262 1 98.12 22 GLY B C 1
ATOM 1495 O O . GLY B 1 22 ? -0.451 -17.562 -4.129 1 98.12 22 GLY B O 1
ATOM 1496 N N . LEU B 1 23 ? 1.713 -17.422 -3.682 1 98.75 23 LEU B N 1
ATOM 1497 C CA . LEU B 1 23 ? 1.542 -16.078 -3.117 1 98.75 23 LEU B CA 1
ATOM 1498 C C . LEU B 1 23 ? 1.537 -15.023 -4.215 1 98.75 23 LEU B C 1
ATOM 1500 O O . LEU B 1 23 ? 2.23 -15.172 -5.227 1 98.75 23 LEU B O 1
ATOM 1504 N N . ASN B 1 24 ? 0.718 -14.008 -4.062 1 98.5 24 ASN B N 1
ATOM 1505 C CA . ASN B 1 24 ? 0.812 -12.938 -5.059 1 98.5 24 ASN B CA 1
ATOM 1506 C C . ASN B 1 24 ? 2.084 -12.117 -4.879 1 98.5 24 ASN B C 1
ATOM 1508 O O . ASN B 1 24 ? 2.848 -12.344 -3.939 1 98.5 24 ASN B O 1
ATOM 1512 N N . CYS B 1 25 ? 2.342 -11.227 -5.793 1 98.81 25 CYS B N 1
ATOM 1513 C CA . CYS B 1 25 ? 3.605 -10.492 -5.848 1 98.81 25 CYS B CA 1
ATOM 1514 C C . CYS B 1 25 ? 3.863 -9.75 -4.547 1 98.81 25 CYS B C 1
ATOM 1516 O O . CYS B 1 25 ? 4.988 -9.742 -4.039 1 98.81 25 CYS B O 1
ATOM 1518 N N . ALA B 1 26 ? 2.818 -9.086 -3.988 1 98.94 26 ALA B N 1
ATOM 1519 C CA . ALA B 1 26 ? 2.982 -8.328 -2.754 1 98.94 26 ALA B CA 1
ATOM 1520 C C . ALA B 1 26 ? 3.24 -9.25 -1.568 1 98.94 26 A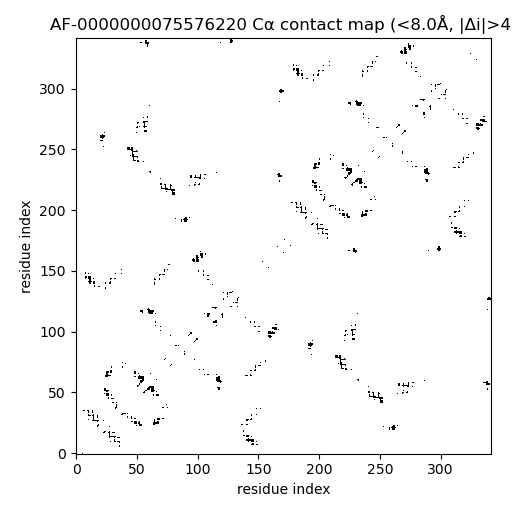LA B C 1
ATOM 1522 O O . ALA B 1 26 ? 4.188 -9.047 -0.805 1 98.94 26 ALA B O 1
ATOM 1523 N N . GLU B 1 27 ? 2.412 -10.289 -1.426 1 98.94 27 GLU B N 1
ATOM 1524 C CA . GLU B 1 27 ? 2.611 -11.281 -0.373 1 98.94 27 GLU B CA 1
ATOM 1525 C C . GLU B 1 27 ? 4.008 -11.891 -0.447 1 98.94 27 GLU B C 1
ATOM 1527 O O . GLU B 1 27 ? 4.645 -12.117 0.583 1 98.94 27 GLU B O 1
ATOM 1532 N N . SER B 1 28 ? 4.461 -12.117 -1.637 1 98.94 28 SER B N 1
ATOM 1533 C CA . SER B 1 28 ? 5.727 -12.805 -1.866 1 98.94 28 SER B CA 1
ATOM 1534 C C . SER B 1 28 ? 6.898 -12.016 -1.297 1 98.94 28 SER B C 1
ATOM 1536 O O . SER B 1 28 ? 7.734 -12.562 -0.577 1 98.94 28 SER B O 1
ATOM 1538 N N . VAL B 1 29 ? 6.941 -10.734 -1.618 1 99 29 VAL B N 1
ATOM 1539 C CA . VAL B 1 29 ? 8.023 -9.875 -1.141 1 99 29 VAL B CA 1
ATOM 1540 C C . VAL B 1 29 ? 7.934 -9.727 0.377 1 99 29 VAL B C 1
ATOM 1542 O O . VAL B 1 29 ? 8.93 -9.906 1.085 1 99 29 VAL B O 1
ATOM 1545 N N . TYR B 1 30 ? 6.746 -9.438 0.908 1 99 30 TYR B N 1
ATOM 1546 C CA . TYR B 1 30 ? 6.547 -9.172 2.326 1 99 30 TYR B CA 1
ATOM 1547 C C . TYR B 1 30 ? 6.867 -10.398 3.166 1 99 30 TYR B C 1
ATOM 1549 O O . TYR B 1 30 ? 7.621 -10.32 4.137 1 99 30 TYR B O 1
ATOM 1557 N N . ASP B 1 31 ? 6.344 -11.562 2.812 1 98.94 31 ASP B N 1
ATOM 1558 C CA . ASP B 1 31 ? 6.574 -12.82 3.52 1 98.94 31 ASP B CA 1
ATOM 1559 C C . ASP B 1 31 ? 8.055 -13.195 3.496 1 98.94 31 ASP B C 1
ATOM 1561 O O . ASP B 1 31 ? 8.578 -13.727 4.48 1 98.94 31 ASP B O 1
ATOM 1565 N N . ALA B 1 32 ? 8.703 -12.977 2.355 1 98.94 32 ALA B N 1
ATOM 1566 C CA . ALA B 1 32 ? 10.117 -13.312 2.223 1 98.94 32 ALA B CA 1
ATOM 1567 C C . ALA B 1 32 ? 10.953 -12.578 3.266 1 98.94 32 ALA B C 1
ATOM 1569 O O . ALA B 1 32 ? 11.883 -13.148 3.844 1 98.94 32 ALA B O 1
ATOM 1570 N N . LEU B 1 33 ? 10.625 -11.305 3.486 1 98.94 33 LEU B N 1
ATOM 1571 C CA . LEU B 1 33 ? 11.367 -10.5 4.453 1 98.94 33 LEU B CA 1
ATOM 1572 C C . LEU B 1 33 ? 11.164 -11.031 5.867 1 98.94 33 LEU B C 1
ATOM 1574 O O . LEU B 1 33 ? 12.102 -11.055 6.668 1 98.94 33 LEU B O 1
ATOM 1578 N N . ILE B 1 34 ? 9.938 -11.477 6.18 1 98.81 34 ILE B N 1
ATOM 1579 C CA . ILE B 1 34 ? 9.656 -12.062 7.484 1 98.81 34 ILE B CA 1
ATOM 1580 C C . ILE B 1 34 ? 10.398 -13.391 7.625 1 98.81 34 ILE B C 1
ATOM 1582 O O . ILE B 1 34 ? 11.102 -13.617 8.609 1 98.81 34 ILE B O 1
ATOM 1586 N N . ARG B 1 35 ? 10.297 -14.203 6.594 1 98.12 35 ARG B N 1
ATOM 1587 C CA . ARG B 1 35 ? 10.891 -15.531 6.594 1 98.12 35 ARG B CA 1
ATOM 1588 C C . ARG B 1 35 ? 12.406 -15.461 6.742 1 98.12 35 ARG B C 1
ATOM 1590 O O . ARG B 1 35 ? 13.016 -16.312 7.391 1 98.12 35 ARG B O 1
ATOM 1597 N N . ALA B 1 36 ? 12.992 -14.453 6.129 1 98.56 36 ALA B N 1
ATOM 1598 C CA . ALA B 1 36 ? 14.438 -14.297 6.156 1 98.56 36 ALA B CA 1
ATOM 1599 C C . ALA B 1 36 ? 14.898 -13.688 7.477 1 98.56 36 ALA B C 1
ATOM 1601 O O . ALA B 1 36 ? 16.094 -13.516 7.707 1 98.56 36 ALA B O 1
ATOM 1602 N N . GLY B 1 37 ? 13.93 -13.289 8.422 1 98.06 37 GLY B N 1
ATOM 1603 C CA . GLY B 1 37 ? 14.242 -12.75 9.734 1 98.06 37 GLY B CA 1
ATOM 1604 C C . GLY B 1 37 ? 14.688 -11.297 9.688 1 98.06 37 GLY B C 1
ATOM 1605 O O . GLY B 1 37 ? 15.352 -10.82 10.609 1 98.06 37 GLY B O 1
ATOM 1606 N N . VAL B 1 38 ? 14.414 -10.539 8.547 1 98.12 38 VAL B N 1
ATOM 1607 C CA . VAL B 1 38 ? 14.898 -9.172 8.422 1 98.12 38 VAL B CA 1
ATOM 1608 C C . VAL B 1 38 ? 13.75 -8.195 8.625 1 98.12 38 VAL B C 1
ATOM 1610 O O . VAL B 1 38 ? 13.961 -6.977 8.664 1 98.12 38 VAL B O 1
ATOM 1613 N N . LEU B 1 39 ? 12.562 -8.695 8.672 1 98.62 39 LEU B N 1
ATOM 1614 C CA . LEU B 1 39 ? 11.375 -7.938 9.039 1 98.62 39 LEU B CA 1
ATOM 1615 C C . LEU B 1 39 ? 10.703 -8.539 10.266 1 98.62 39 LEU B C 1
ATOM 1617 O O . LEU B 1 39 ? 10.117 -9.625 10.195 1 98.62 39 LEU B O 1
ATOM 1621 N N . ASP B 1 40 ? 10.805 -7.863 11.383 1 98.12 40 ASP B N 1
ATOM 1622 C CA . ASP B 1 40 ? 10.305 -8.375 12.656 1 98.12 40 ASP B CA 1
ATOM 1623 C C . ASP B 1 40 ? 8.906 -7.844 12.953 1 98.12 40 ASP B C 1
ATOM 1625 O O . ASP B 1 40 ? 8.75 -6.895 13.727 1 98.12 40 ASP B O 1
ATOM 1629 N N . VAL B 1 41 ? 7.918 -8.43 12.383 1 98.19 41 VAL B N 1
ATOM 1630 C CA . VAL B 1 41 ? 6.496 -8.156 12.57 1 98.19 41 VAL B CA 1
ATOM 1631 C C . VAL B 1 41 ? 5.723 -9.469 12.656 1 98.19 41 VAL B C 1
ATOM 1633 O O . VAL B 1 41 ? 6.223 -10.516 12.242 1 98.19 41 VAL B O 1
ATOM 1636 N N . PRO B 1 42 ? 4.469 -9.477 13.281 1 97.94 42 PRO B N 1
ATOM 1637 C CA . PRO B 1 42 ? 3.676 -10.703 13.258 1 97.94 42 PRO B CA 1
ATOM 1638 C C . PRO B 1 42 ? 3.443 -11.234 11.844 1 97.94 42 PRO B C 1
ATOM 1640 O O . PRO B 1 42 ? 3.178 -10.453 10.922 1 97.94 42 PRO B O 1
ATOM 1643 N N . LYS B 1 43 ? 3.541 -12.578 11.602 1 98.06 43 LYS B N 1
ATOM 1644 C CA . LYS B 1 43 ? 3.477 -13.203 10.281 1 98.06 43 LYS B CA 1
ATOM 1645 C C . LYS B 1 43 ? 2.143 -12.914 9.602 1 98.06 43 LYS B C 1
ATOM 1647 O O . LYS B 1 43 ? 2.072 -12.828 8.375 1 98.06 43 LYS B O 1
ATOM 1652 N N . GLU B 1 44 ? 1.108 -12.688 10.445 1 98.19 44 GLU B N 1
ATOM 1653 C CA . GLU B 1 44 ? -0.233 -12.516 9.898 1 98.19 44 GLU B CA 1
ATOM 1654 C C . GLU B 1 44 ? -0.372 -11.156 9.203 1 98.19 44 GLU B C 1
ATOM 1656 O O . GLU B 1 44 ? -1.333 -10.93 8.469 1 98.19 44 GLU B O 1
ATOM 1661 N N . THR B 1 45 ? 0.643 -10.234 9.367 1 98.62 45 THR B N 1
ATOM 1662 C CA . THR B 1 45 ? 0.565 -8.922 8.727 1 98.62 45 THR B CA 1
ATOM 1663 C C . THR B 1 45 ? 0.745 -9.047 7.219 1 98.62 45 THR B C 1
ATOM 1665 O O . THR B 1 45 ? 0.464 -8.102 6.477 1 98.62 45 THR B O 1
ATOM 1668 N N . VAL B 1 46 ? 1.146 -10.258 6.746 1 98.88 46 VAL B N 1
ATOM 1669 C CA . VAL B 1 46 ? 1.241 -10.5 5.312 1 98.88 46 VAL B CA 1
ATOM 1670 C C . VAL B 1 46 ? -0.125 -10.297 4.66 1 98.88 46 VAL B C 1
ATOM 1672 O O . VAL B 1 46 ? -0.212 -9.93 3.486 1 98.88 46 VAL B O 1
ATOM 1675 N N . ALA B 1 47 ? -1.221 -10.422 5.473 1 98.81 47 ALA B N 1
ATOM 1676 C CA . ALA B 1 47 ? -2.586 -10.25 4.984 1 98.81 47 ALA B CA 1
ATOM 1677 C C . ALA B 1 47 ? -2.797 -8.852 4.41 1 98.81 47 ALA B C 1
ATOM 1679 O O . ALA B 1 47 ? -3.564 -8.672 3.463 1 98.81 47 ALA B O 1
ATOM 1680 N N . MET B 1 48 ? -2.09 -7.867 4.914 1 98.88 48 MET B N 1
ATOM 1681 C CA . MET B 1 48 ? -2.244 -6.469 4.52 1 98.88 48 MET B CA 1
ATOM 1682 C C . MET B 1 48 ? -1.777 -6.254 3.084 1 98.88 48 MET B C 1
ATOM 1684 O O . MET B 1 48 ? -2.1 -5.238 2.469 1 98.88 48 MET B O 1
ATOM 1688 N N . CYS B 1 49 ? -1.066 -7.246 2.537 1 98.88 49 CYS B N 1
ATOM 1689 C CA . CYS B 1 49 ? -0.506 -7.152 1.193 1 98.88 49 CYS B CA 1
ATOM 1690 C C . CYS B 1 49 ? -1.46 -7.746 0.163 1 98.88 49 CYS B C 1
ATOM 1692 O O . CYS B 1 49 ? -1.315 -7.5 -1.036 1 98.88 49 CYS B O 1
ATOM 1694 N N . THR B 1 50 ? -2.436 -8.562 0.57 1 98.94 50 THR B N 1
ATOM 1695 C CA . THR B 1 50 ? -3.219 -9.422 -0.314 1 98.94 50 THR B CA 1
ATOM 1696 C C . THR B 1 50 ? -3.875 -8.602 -1.421 1 98.94 50 THR B C 1
ATOM 1698 O O . THR B 1 50 ? -3.777 -8.945 -2.6 1 98.94 50 THR B O 1
ATOM 1701 N N . GLY B 1 51 ? -4.426 -7.496 -1.085 1 98.88 51 GLY B N 1
ATOM 1702 C CA . GLY B 1 51 ? -5.223 -6.727 -2.031 1 98.88 51 GLY B CA 1
ATOM 1703 C C . GLY B 1 51 ? -4.383 -6.016 -3.074 1 98.88 51 GLY B C 1
ATOM 1704 O O . GLY B 1 51 ? -4.906 -5.547 -4.09 1 98.88 51 GLY B O 1
ATOM 1705 N N . PHE B 1 52 ? -3.064 -5.973 -2.879 1 98.94 52 PHE B N 1
ATOM 1706 C CA . PHE B 1 52 ? -2.195 -5.164 -3.727 1 98.94 52 PHE B CA 1
ATOM 1707 C C . PHE B 1 52 ? -1.75 -5.953 -4.953 1 98.94 52 PHE B C 1
ATOM 1709 O O . PHE B 1 52 ? -1.188 -5.387 -5.895 1 98.94 52 PHE B O 1
ATOM 1716 N N . GLY B 1 53 ? -2.01 -7.277 -5 1 98.56 53 GLY B N 1
ATOM 1717 C CA . GLY B 1 53 ? -1.579 -8.102 -6.117 1 98.56 53 GLY B CA 1
ATOM 1718 C C . GLY B 1 53 ? -2.168 -7.66 -7.445 1 98.56 53 GLY B C 1
ATOM 1719 O O . GLY B 1 53 ? -3.328 -7.246 -7.508 1 98.56 53 GLY B O 1
ATOM 1720 N N . GLY B 1 54 ? -1.329 -7.863 -8.43 1 97.94 54 GLY B N 1
ATOM 1721 C CA . GLY B 1 54 ? -1.778 -7.426 -9.742 1 97.94 54 GLY B CA 1
ATOM 1722 C C . GLY B 1 54 ? -1.823 -5.918 -9.883 1 97.94 54 GLY B C 1
ATOM 1723 O O . GLY B 1 54 ? -2.506 -5.391 -10.766 1 97.94 54 GLY B O 1
ATOM 1724 N N . GLY B 1 55 ? -1.568 -5.422 -8.5 1 74.56 55 GLY B N 1
ATOM 1725 C CA . GLY B 1 55 ? -1.401 -4.008 -8.195 1 74.56 55 GLY B CA 1
ATOM 1726 C C . GLY B 1 55 ? -2.652 -3.191 -8.453 1 74.56 55 GLY B C 1
ATOM 1727 O O . GLY B 1 55 ? -2.846 -2.68 -9.555 1 74.56 55 GLY B O 1
ATOM 1728 N N . ILE B 1 56 ? -3.291 -3.074 -7.75 1 81.31 56 ILE B N 1
ATOM 1729 C CA . ILE B 1 56 ? -4.414 -3.031 -6.82 1 81.31 56 ILE B CA 1
ATOM 1730 C C . ILE B 1 56 ? -5.676 -3.537 -7.512 1 81.31 56 ILE B C 1
ATOM 1732 O O . ILE B 1 56 ? -6.137 -2.943 -8.492 1 81.31 56 ILE B O 1
ATOM 1736 N N . GLY B 1 57 ? -6.156 -5.328 -7.039 1 72.94 57 GLY B N 1
ATOM 1737 C CA . GLY B 1 57 ? -6.109 -6.762 -7.281 1 72.94 57 GLY B CA 1
ATOM 1738 C C . GLY B 1 57 ? -6.32 -7.125 -8.742 1 72.94 57 GLY B C 1
ATOM 1739 O O . GLY B 1 57 ? -7.109 -8.023 -9.055 1 72.94 57 GLY B O 1
ATOM 1740 N N . LEU B 1 58 ? -5.633 -6.801 -9.719 1 97.88 58 LEU B N 1
ATOM 1741 C CA . LEU B 1 58 ? -5.508 -7.023 -11.156 1 97.88 58 LEU B CA 1
ATOM 1742 C C . LEU B 1 58 ? -5.918 -5.781 -11.938 1 97.88 58 LEU B C 1
ATOM 1744 O O . LEU B 1 58 ? -6.055 -5.828 -13.164 1 97.88 58 LEU B O 1
ATOM 1748 N N . TYR B 1 59 ? -6.027 -4.535 -11.211 1 98 59 TYR B N 1
ATOM 1749 C CA . TYR B 1 59 ? -6.457 -3.311 -11.875 1 98 59 TYR B CA 1
ATOM 1750 C C . TYR B 1 59 ? -5.336 -2.738 -12.734 1 98 59 TYR B C 1
ATOM 1752 O O . TYR B 1 59 ? -5.594 -2.096 -13.758 1 98 59 TYR B O 1
ATOM 1760 N N . GLY B 1 60 ? -4.051 -2.914 -12.266 1 97.69 60 GLY B N 1
ATOM 1761 C CA . GLY B 1 60 ? -2.922 -2.525 -13.102 1 97.69 60 GLY B CA 1
ATOM 1762 C C . GLY B 1 60 ? -2.238 -1.258 -12.617 1 97.69 60 GLY B C 1
ATOM 1763 O O . GLY B 1 60 ? -1.502 -0.62 -13.375 1 97.69 60 GLY B O 1
ATOM 1764 N N . GLU B 1 61 ? -2.457 -0.875 -11.359 1 98.31 61 GLU B N 1
ATOM 1765 C CA . GLU B 1 61 ? -1.818 0.295 -10.758 1 98.31 61 GLU B CA 1
ATOM 1766 C C . GLU B 1 61 ? -0.451 -0.058 -10.18 1 98.31 61 GLU B C 1
ATOM 1768 O O . GLU B 1 61 ? 0.239 -0.939 -10.703 1 98.31 61 GLU B O 1
ATOM 1773 N N . THR B 1 62 ? 0.08 0.736 -9.18 1 98.81 62 THR B N 1
ATOM 1774 C CA . THR B 1 62 ? 1.412 0.52 -8.625 1 98.81 62 THR B CA 1
ATOM 1775 C C . THR B 1 62 ? 1.649 -0.962 -8.344 1 98.81 62 THR B C 1
ATOM 1777 O O . THR B 1 62 ? 0.792 -1.637 -7.77 1 98.81 62 THR B O 1
ATOM 1780 N N . CYS B 1 63 ? 2.771 -1.39 -8.828 1 98.88 63 CYS B N 1
ATOM 1781 C CA . CYS B 1 63 ? 3.152 -2.791 -8.68 1 98.88 63 CYS B CA 1
ATOM 1782 C C . CYS B 1 63 ? 3.014 -3.244 -7.23 1 98.88 63 CYS B C 1
ATOM 1784 O O . CYS B 1 63 ? 3.479 -2.561 -6.312 1 98.88 63 CYS B O 1
ATOM 1786 N N . GLY B 1 64 ? 2.484 -4.445 -7.016 1 98.94 64 GLY B N 1
ATOM 1787 C CA . GLY B 1 64 ? 2.291 -4.984 -5.68 1 98.94 64 GLY B CA 1
ATOM 1788 C C . GLY B 1 64 ? 3.594 -5.25 -4.949 1 98.94 64 GLY B C 1
ATOM 1789 O O . GLY B 1 64 ? 3.678 -5.074 -3.732 1 98.94 64 GLY B O 1
ATOM 1790 N N . ALA B 1 65 ? 4.605 -5.75 -5.703 1 98.94 65 ALA B N 1
ATOM 1791 C CA . ALA B 1 65 ? 5.91 -5.973 -5.094 1 98.94 65 ALA B CA 1
ATOM 1792 C C . ALA B 1 65 ? 6.473 -4.676 -4.516 1 98.94 65 ALA B C 1
ATOM 1794 O O . ALA B 1 65 ? 7.004 -4.664 -3.402 1 98.94 65 ALA B O 1
ATOM 1795 N N . LEU B 1 66 ? 6.336 -3.584 -5.273 1 99 66 LEU B N 1
ATOM 1796 C CA . LEU B 1 66 ? 6.789 -2.275 -4.809 1 99 66 LEU B CA 1
ATOM 1797 C C . LEU B 1 66 ? 5.992 -1.826 -3.588 1 99 66 LEU B C 1
ATOM 1799 O O . LEU B 1 66 ? 6.566 -1.354 -2.605 1 99 66 LEU B O 1
ATOM 1803 N N . SER B 1 67 ? 4.66 -2.021 -3.629 1 98.94 67 SER B N 1
ATOM 1804 C CA . SER B 1 67 ? 3.812 -1.651 -2.5 1 98.94 67 SER B CA 1
ATOM 1805 C C . SER B 1 67 ? 4.219 -2.4 -1.235 1 98.94 67 SER B C 1
ATOM 1807 O O . SER B 1 67 ? 4.246 -1.823 -0.147 1 98.94 67 SER B O 1
ATOM 1809 N N . ALA B 1 68 ? 4.562 -3.662 -1.363 1 98.94 68 ALA B N 1
ATOM 1810 C CA . ALA B 1 68 ? 4.973 -4.469 -0.218 1 98.94 68 ALA B CA 1
ATOM 1811 C C . ALA B 1 68 ? 6.309 -3.98 0.344 1 98.94 68 ALA B C 1
ATOM 1813 O O . ALA B 1 68 ? 6.504 -3.965 1.562 1 98.94 68 ALA B O 1
ATOM 1814 N N . ALA B 1 69 ? 7.246 -3.633 -0.582 1 99 69 ALA B N 1
ATOM 1815 C CA . ALA B 1 69 ? 8.523 -3.088 -0.136 1 99 69 ALA B CA 1
ATOM 1816 C C . ALA B 1 69 ? 8.328 -1.825 0.695 1 99 69 ALA B C 1
ATOM 1818 O O . ALA B 1 69 ? 8.945 -1.664 1.75 1 99 69 ALA B O 1
ATOM 1819 N N . VAL B 1 70 ? 7.43 -0.966 0.245 1 99 70 VAL B N 1
ATOM 1820 C CA . VAL B 1 70 ? 7.117 0.281 0.936 1 99 70 VAL B CA 1
ATOM 1821 C C . VAL B 1 70 ? 6.469 -0.024 2.283 1 99 70 VAL B C 1
ATOM 1823 O O . VAL B 1 70 ? 6.855 0.543 3.309 1 99 70 VAL B O 1
ATOM 1826 N N . MET B 1 71 ? 5.523 -0.921 2.262 1 98.94 71 MET B N 1
ATOM 1827 C CA . MET B 1 71 ? 4.797 -1.287 3.477 1 98.94 71 MET B CA 1
ATOM 1828 C C . MET B 1 71 ? 5.742 -1.884 4.516 1 98.94 71 MET B C 1
ATOM 1830 O O . MET B 1 71 ? 5.691 -1.517 5.691 1 98.94 71 MET B O 1
ATOM 1834 N N . ALA B 1 72 ? 6.629 -2.799 4.113 1 98.94 72 ALA B N 1
ATOM 1835 C CA . ALA B 1 72 ? 7.586 -3.438 5.012 1 98.94 72 ALA B CA 1
ATOM 1836 C C . ALA B 1 72 ? 8.508 -2.404 5.652 1 98.94 72 ALA B C 1
ATOM 1838 O O . ALA B 1 72 ? 8.742 -2.432 6.863 1 98.94 72 ALA B O 1
ATOM 1839 N N . ASN B 1 73 ? 9.094 -1.495 4.809 1 98.94 73 ASN B N 1
ATOM 1840 C CA . ASN B 1 73 ? 9.945 -0.446 5.352 1 98.94 73 ASN B CA 1
ATOM 1841 C C . ASN B 1 73 ? 9.172 0.484 6.285 1 98.94 73 ASN B C 1
ATOM 1843 O O . ASN B 1 73 ? 9.695 0.917 7.312 1 98.94 73 ASN B O 1
ATOM 1847 N N . SER B 1 74 ? 7.898 0.778 5.965 1 98.94 74 SER B N 1
ATOM 1848 C CA . SER B 1 74 ? 7.07 1.645 6.797 1 98.94 74 SER B CA 1
ATOM 1849 C C . SER B 1 74 ? 6.766 0.994 8.141 1 98.94 74 SER B C 1
ATOM 1851 O O . SER B 1 74 ? 6.648 1.683 9.156 1 98.94 74 SER B O 1
ATOM 1853 N N . ALA B 1 75 ? 6.598 -0.348 8.141 1 98.81 75 ALA B N 1
ATOM 1854 C CA . ALA B 1 75 ? 6.324 -1.065 9.383 1 98.81 75 ALA B CA 1
ATOM 1855 C C . ALA B 1 75 ? 7.426 -0.827 10.414 1 98.81 75 ALA B C 1
ATOM 1857 O O . ALA B 1 75 ? 7.168 -0.817 11.617 1 98.81 75 ALA B O 1
ATOM 1858 N N . ILE B 1 76 ? 8.641 -0.612 9.93 1 98.75 76 ILE B N 1
ATOM 1859 C CA . ILE B 1 76 ? 9.789 -0.442 10.812 1 98.75 76 ILE B CA 1
ATOM 1860 C C . ILE B 1 76 ? 10.086 1.045 10.992 1 98.75 76 ILE B C 1
ATOM 1862 O O . ILE B 1 76 ? 10.344 1.497 12.109 1 98.75 76 ILE B O 1
ATOM 1866 N N . TYR B 1 77 ? 9.93 1.838 9.891 1 98.69 77 TYR B N 1
ATOM 1867 C CA . TYR B 1 77 ? 10.453 3.197 9.898 1 98.69 77 TYR B CA 1
ATOM 1868 C C . TYR B 1 77 ? 9.344 4.215 9.68 1 98.69 77 TYR B C 1
ATOM 1870 O O . TYR B 1 77 ? 9.609 5.402 9.469 1 98.69 77 TYR B O 1
ATOM 1878 N N . GLY B 1 78 ? 8.078 3.779 9.711 1 98.56 78 GLY B N 1
ATOM 1879 C CA . GLY B 1 78 ? 6.961 4.711 9.695 1 98.56 78 GLY B CA 1
ATOM 1880 C C . GLY B 1 78 ? 6.66 5.301 11.062 1 98.56 78 GLY B C 1
ATOM 1881 O O . GLY B 1 78 ? 7.254 4.891 12.062 1 98.56 78 GLY B O 1
ATOM 1882 N N . ARG B 1 79 ? 5.723 6.27 11.125 1 98.25 79 ARG B N 1
ATOM 1883 C CA . ARG B 1 79 ? 5.293 6.891 12.375 1 98.25 79 ARG B CA 1
ATOM 1884 C C . ARG B 1 79 ? 4.297 6.004 13.109 1 98.25 79 ARG B C 1
ATOM 1886 O O . ARG B 1 79 ? 3.121 5.949 12.75 1 98.25 79 ARG B O 1
ATOM 1893 N N . LYS B 1 80 ? 4.766 5.363 14.18 1 97.81 80 LYS B N 1
ATOM 1894 C CA . LYS B 1 80 ? 3.941 4.41 14.922 1 97.81 80 LYS B CA 1
ATOM 1895 C C . LYS B 1 80 ? 2.846 5.121 15.703 1 97.81 80 LYS B C 1
ATOM 1897 O O . LYS B 1 80 ? 1.781 4.555 15.953 1 97.81 80 LYS B O 1
ATOM 1902 N N . ASP B 1 81 ? 3.152 6.332 16.141 1 97.88 81 ASP B N 1
ATOM 1903 C CA . ASP B 1 81 ? 2.191 7.207 16.797 1 97.88 81 ASP B CA 1
ATOM 1904 C C . ASP B 1 81 ? 2.32 8.641 16.297 1 97.88 81 ASP B C 1
ATOM 1906 O O . ASP B 1 81 ? 2.922 9.492 16.969 1 97.88 81 ASP B O 1
ATOM 1910 N N . PRO B 1 82 ? 1.662 8.859 15.148 1 97.69 82 PRO B N 1
ATOM 1911 C CA . PRO B 1 82 ? 1.788 10.211 14.594 1 97.69 82 PRO B CA 1
ATOM 1912 C C . PRO B 1 82 ? 1.361 11.297 15.578 1 97.69 82 PRO B C 1
ATOM 1914 O O . PRO B 1 82 ? 1.873 12.422 15.523 1 97.69 82 PRO B O 1
ATOM 1917 N N . TRP B 1 83 ? 0.551 10.961 16.516 1 97.38 83 TRP B N 1
ATOM 1918 C CA . TRP B 1 83 ? -0.005 11.953 17.422 1 97.38 83 TRP B CA 1
ATOM 1919 C C . TRP B 1 83 ? 0.998 12.312 18.516 1 97.38 83 TRP B C 1
ATOM 1921 O O . TRP B 1 83 ? 0.825 13.305 19.234 1 97.38 83 TRP B O 1
ATOM 1931 N N . SER B 1 84 ? 1.981 11.539 18.672 1 97.62 84 SER B N 1
ATOM 1932 C CA . SER B 1 84 ? 3 11.82 19.688 1 97.62 84 SER B CA 1
ATOM 1933 C C . SER B 1 84 ? 3.971 12.891 19.219 1 97.62 84 SER B C 1
ATOM 1935 O O . SER B 1 84 ? 4.742 13.438 20.016 1 97.62 84 SER B O 1
ATOM 1937 N N . ILE B 1 85 ? 3.91 13.211 17.922 1 96.69 85 ILE B N 1
ATOM 1938 C CA . ILE B 1 85 ? 4.781 14.219 17.344 1 96.69 85 ILE B CA 1
ATOM 1939 C C . ILE B 1 85 ? 4.203 15.609 17.578 1 96.69 85 ILE B C 1
ATOM 1941 O O . ILE B 1 85 ? 2.988 15.812 17.5 1 96.69 85 ILE B O 1
ATOM 1945 N N . ASP B 1 86 ? 5.078 16.547 17.844 1 97.56 86 ASP B N 1
ATOM 1946 C CA . ASP B 1 86 ? 4.66 17.938 18.047 1 97.56 86 ASP B CA 1
ATOM 1947 C C . ASP B 1 86 ? 3.809 18.422 16.891 1 97.56 86 ASP B C 1
ATOM 1949 O O . ASP B 1 86 ? 4.191 18.281 15.719 1 97.56 86 ASP B O 1
ATOM 1953 N N . ALA B 1 87 ? 2.645 19.047 17.188 1 96.12 87 ALA B N 1
ATOM 1954 C CA . ALA B 1 87 ? 1.654 19.469 16.203 1 96.12 87 ALA B CA 1
ATOM 1955 C C . ALA B 1 87 ? 2.256 20.469 15.219 1 96.12 87 ALA B C 1
ATOM 1957 O O . ALA B 1 87 ? 1.871 20.484 14.047 1 96.12 87 ALA B O 1
ATOM 1958 N N . ASN B 1 88 ? 3.234 21.203 15.703 1 96.44 88 ASN B N 1
ATOM 1959 C CA . ASN B 1 88 ? 3.801 22.281 14.898 1 96.44 88 ASN B CA 1
ATOM 1960 C C . ASN B 1 88 ? 4.66 21.75 13.758 1 96.44 88 ASN B C 1
ATOM 1962 O O . ASN B 1 88 ? 4.875 22.422 12.758 1 96.44 88 ASN B O 1
ATOM 1966 N N . ILE B 1 89 ? 5.094 20.531 13.961 1 96.94 89 ILE B N 1
ATOM 1967 C CA . ILE B 1 89 ? 6.02 20.016 12.953 1 96.94 89 ILE B CA 1
ATOM 1968 C C . ILE B 1 89 ? 5.477 18.719 12.367 1 96.94 89 ILE B C 1
ATOM 1970 O O . ILE B 1 89 ? 6.023 18.188 11.391 1 96.94 89 ILE B O 1
ATOM 1974 N N . ARG B 1 90 ? 4.371 18.172 12.875 1 97.31 90 ARG B N 1
ATOM 1975 C CA . ARG B 1 90 ? 3.85 16.844 12.547 1 97.31 90 ARG B CA 1
ATOM 1976 C C . ARG B 1 90 ? 3.617 16.703 11.047 1 97.31 90 ARG B C 1
ATOM 1978 O O . ARG B 1 90 ? 4.02 15.703 10.445 1 97.31 90 ARG B O 1
ATOM 1985 N N . GLY B 1 91 ? 3.055 17.703 10.461 1 95.31 91 GLY B N 1
ATOM 1986 C CA . GLY B 1 91 ? 2.74 17.672 9.047 1 95.31 91 GLY B CA 1
ATOM 1987 C C . GLY B 1 91 ? 3.961 17.828 8.156 1 95.31 91 GLY B C 1
ATOM 1988 O O . GLY B 1 91 ? 4.164 17.047 7.227 1 95.31 91 GLY B O 1
ATOM 1989 N N . SER B 1 92 ? 4.84 18.797 8.516 1 95.25 92 SER B N 1
ATOM 1990 C CA . SER B 1 92 ? 5.977 19.109 7.652 1 95.25 92 SER B CA 1
ATOM 1991 C C . SER B 1 92 ? 7.07 18.062 7.773 1 95.25 92 SER B C 1
ATOM 1993 O O . SER B 1 92 ? 7.801 17.812 6.812 1 95.25 92 SER B O 1
ATOM 1995 N N . GLU B 1 93 ? 7.113 17.469 8.906 1 96.31 93 GLU B N 1
ATOM 1996 C CA . GLU B 1 93 ? 8.203 16.531 9.172 1 96.31 93 GLU B CA 1
ATOM 1997 C C . GLU B 1 93 ? 8.133 15.328 8.234 1 96.31 93 GLU B C 1
ATOM 1999 O O . GLU B 1 93 ? 9.164 14.773 7.848 1 96.31 93 GLU B O 1
ATOM 2004 N N . VAL B 1 94 ? 6.988 14.93 7.832 1 96.81 94 VAL B N 1
ATOM 2005 C CA . VAL B 1 94 ? 6.836 13.734 7.012 1 96.81 94 VAL B CA 1
ATOM 2006 C C . VAL B 1 94 ? 7.535 13.938 5.668 1 96.81 94 VAL B C 1
ATOM 2008 O O . VAL B 1 94 ? 8.312 13.086 5.227 1 96.81 94 VAL B O 1
ATOM 2011 N N . ALA B 1 95 ? 7.238 15.078 5.016 1 95.5 95 ALA B N 1
ATOM 2012 C CA . ALA B 1 95 ? 7.852 15.406 3.73 1 95.5 95 ALA B CA 1
ATOM 2013 C C . ALA B 1 95 ? 9.336 15.719 3.893 1 95.5 95 ALA B C 1
ATOM 2015 O O . ALA B 1 95 ? 10.148 15.375 3.033 1 95.5 95 ALA B O 1
ATOM 2016 N N . GLN B 1 96 ? 9.68 16.328 5.016 1 95.62 96 GLN B N 1
ATOM 2017 C CA . GLN B 1 96 ? 11.055 16.781 5.219 1 95.62 96 GLN B CA 1
ATOM 2018 C C . GLN B 1 96 ? 11.977 15.602 5.539 1 95.62 96 GLN B C 1
ATOM 2020 O O . GLN B 1 96 ? 13.156 15.609 5.188 1 95.62 96 GLN B O 1
ATOM 2025 N N . LYS B 1 97 ? 11.414 14.602 6.156 1 96.81 97 LYS B N 1
ATOM 2026 C CA . LYS B 1 97 ? 12.289 13.547 6.672 1 96.81 97 LYS B CA 1
ATOM 2027 C C . LYS B 1 97 ? 11.836 12.172 6.184 1 96.81 97 LYS B C 1
ATOM 2029 O O . LYS B 1 97 ? 12.523 11.547 5.379 1 96.81 97 LYS B O 1
ATOM 2034 N N . TYR B 1 98 ? 10.648 11.711 6.465 1 98.06 98 TYR B N 1
ATOM 2035 C CA . TYR B 1 98 ? 10.219 10.328 6.293 1 98.06 98 TYR B CA 1
ATOM 2036 C C . TYR B 1 98 ? 10.133 9.961 4.812 1 98.06 98 TYR B C 1
ATOM 2038 O O . TYR B 1 98 ? 10.523 8.859 4.418 1 98.06 98 TYR B O 1
ATOM 2046 N N . TYR B 1 99 ? 9.672 10.906 3.984 1 98.5 99 TYR B N 1
ATOM 2047 C CA . TYR B 1 99 ? 9.367 10.602 2.59 1 98.5 99 TYR B CA 1
ATOM 2048 C C . TYR B 1 99 ? 10.641 10.305 1.809 1 98.5 99 TYR B C 1
ATOM 2050 O O . TYR B 1 99 ? 10.602 9.641 0.775 1 98.5 99 TYR B O 1
ATOM 2058 N N . ARG B 1 100 ? 11.789 10.734 2.277 1 98.56 100 ARG B N 1
ATOM 2059 C CA . ARG B 1 100 ? 13.039 10.602 1.527 1 98.56 100 ARG B CA 1
ATOM 2060 C C . ARG B 1 100 ? 13.375 9.133 1.297 1 98.56 100 ARG B C 1
ATOM 2062 O O . ARG B 1 100 ? 13.805 8.75 0.204 1 98.56 100 ARG B O 1
ATOM 2069 N N . ARG B 1 101 ? 13.156 8.297 2.242 1 98.81 101 ARG B N 1
ATOM 2070 C CA . ARG B 1 101 ? 13.383 6.863 2.117 1 98.81 101 ARG B CA 1
ATOM 2071 C C . ARG B 1 101 ? 12.531 6.266 1.001 1 98.81 101 ARG B C 1
ATOM 2073 O O . ARG B 1 101 ? 13.031 5.523 0.157 1 98.81 101 ARG B O 1
ATOM 2080 N N . TYR B 1 102 ? 11.328 6.645 0.927 1 98.88 102 TYR B N 1
ATOM 2081 C CA . TYR B 1 102 ? 10.352 5.992 0.063 1 98.88 102 TYR B CA 1
ATOM 2082 C C . TYR B 1 102 ? 10.398 6.574 -1.345 1 98.88 102 TYR B C 1
ATOM 2084 O O . TYR B 1 102 ? 10.188 5.855 -2.326 1 98.88 102 TYR B O 1
ATOM 2092 N N . ASN B 1 103 ? 10.656 7.895 -1.389 1 98.75 103 ASN B N 1
ATOM 2093 C CA . ASN B 1 103 ? 10.906 8.516 -2.686 1 98.75 103 ASN B CA 1
ATOM 2094 C C . ASN B 1 103 ? 12.055 7.844 -3.422 1 98.75 103 ASN B C 1
ATOM 2096 O O . ASN B 1 103 ? 11.953 7.555 -4.617 1 98.75 103 ASN B O 1
ATOM 2100 N N . ASN B 1 104 ? 13.148 7.566 -2.695 1 98.81 104 ASN B N 1
ATOM 2101 C CA . ASN B 1 104 ? 14.305 6.91 -3.289 1 98.81 104 ASN B CA 1
ATOM 2102 C C . ASN B 1 104 ? 14.008 5.453 -3.635 1 98.81 104 ASN B C 1
ATOM 2104 O O . ASN B 1 104 ? 14.453 4.953 -4.672 1 98.81 104 ASN B O 1
ATOM 2108 N N . LEU B 1 105 ? 13.289 4.777 -2.779 1 98.81 105 LEU B N 1
ATOM 2109 C CA . LEU B 1 105 ? 12.891 3.395 -3.018 1 98.81 105 LEU B CA 1
ATOM 2110 C C . LEU B 1 105 ? 12.094 3.275 -4.312 1 98.81 105 LEU B C 1
ATOM 2112 O O . LEU B 1 105 ? 12.406 2.434 -5.16 1 98.81 105 LEU B O 1
ATOM 2116 N N . VAL B 1 106 ? 11.156 4.156 -4.559 1 98.62 106 VAL B N 1
ATOM 2117 C CA . VAL B 1 106 ? 10.32 4.148 -5.758 1 98.62 106 VAL B CA 1
ATOM 2118 C C . VAL B 1 106 ? 11.172 4.5 -6.977 1 98.62 106 VAL B C 1
ATOM 2120 O O . VAL B 1 106 ? 11.023 3.889 -8.039 1 98.62 106 VAL B O 1
ATOM 2123 N N . ARG B 1 107 ? 11.984 5.473 -6.773 1 98.38 107 ARG B N 1
ATOM 2124 C CA . ARG B 1 107 ? 12.852 5.883 -7.867 1 98.38 107 ARG B CA 1
ATOM 2125 C C . ARG B 1 107 ? 13.727 4.723 -8.336 1 98.38 107 ARG B C 1
ATOM 2127 O O . ARG B 1 107 ? 13.828 4.469 -9.539 1 98.38 107 ARG B O 1
ATOM 2134 N N . GLU B 1 108 ? 14.383 4.047 -7.461 1 98.81 108 GLU B N 1
ATOM 2135 C CA . GLU B 1 108 ? 15.25 2.932 -7.82 1 98.81 108 GLU B CA 1
ATOM 2136 C C . GLU B 1 108 ? 14.461 1.802 -8.469 1 98.81 108 GLU B C 1
ATOM 2138 O O . GLU B 1 108 ? 14.93 1.169 -9.414 1 98.81 108 GLU B O 1
ATOM 2143 N N . PHE B 1 109 ? 13.273 1.549 -7.977 1 98.94 109 PHE B N 1
ATOM 2144 C CA . PHE B 1 109 ? 12.406 0.566 -8.609 1 98.94 109 PHE B CA 1
ATOM 2145 C C . PHE B 1 109 ? 12.117 0.942 -10.055 1 98.94 109 PHE B C 1
ATOM 2147 O O . PHE B 1 109 ? 12.227 0.102 -10.953 1 98.94 109 PHE B O 1
ATOM 2154 N N . LYS B 1 110 ? 11.727 2.182 -10.242 1 98.69 110 LYS B N 1
ATOM 2155 C CA . LYS B 1 110 ? 11.398 2.658 -11.578 1 98.69 110 LYS B CA 1
ATOM 2156 C C . LYS B 1 110 ? 12.609 2.57 -12.5 1 98.69 110 LYS B C 1
ATOM 2158 O O . LYS B 1 110 ? 12.484 2.211 -13.672 1 98.69 110 LYS B O 1
ATOM 2163 N N . GLU B 1 111 ? 13.734 2.994 -11.977 1 98.19 111 GLU B N 1
ATOM 2164 C CA . GLU B 1 111 ? 14.953 2.922 -12.766 1 98.19 111 GLU B CA 1
ATOM 2165 C C . GLU B 1 111 ? 15.234 1.492 -13.219 1 98.19 111 GLU B C 1
ATOM 2167 O O . GLU B 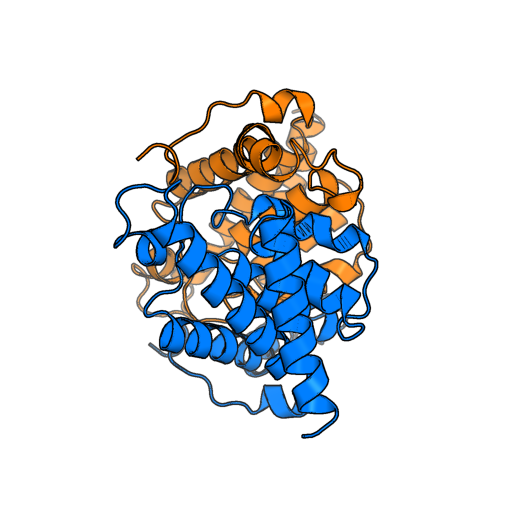1 111 ? 15.656 1.268 -14.359 1 98.19 111 GLU B O 1
ATOM 2172 N N . ALA B 1 112 ? 14.945 0.537 -12.398 1 98.19 112 ALA B N 1
ATOM 2173 C CA . ALA B 1 112 ? 15.242 -0.864 -12.68 1 98.19 112 ALA B CA 1
ATOM 2174 C C . ALA B 1 112 ? 14.203 -1.464 -13.625 1 98.19 112 ALA B C 1
ATOM 2176 O O . ALA B 1 112 ? 14.516 -2.367 -14.406 1 98.19 112 ALA B O 1
ATOM 2177 N N . ASN B 1 113 ? 12.977 -0.939 -13.617 1 97.94 113 ASN B N 1
ATOM 2178 C CA . ASN B 1 113 ? 11.891 -1.615 -14.32 1 97.94 113 ASN B CA 1
ATOM 2179 C C . ASN B 1 113 ? 11.289 -0.731 -15.414 1 97.94 113 ASN B C 1
ATOM 2181 O O . ASN B 1 113 ? 10.445 -1.181 -16.188 1 97.94 113 ASN B O 1
ATOM 2185 N N . GLY B 1 114 ? 11.648 0.55 -15.469 1 97.25 114 GLY B N 1
ATOM 2186 C CA . GLY B 1 114 ? 11.18 1.498 -16.469 1 97.25 114 GLY B CA 1
ATOM 2187 C C . GLY B 1 114 ? 9.875 2.168 -16.078 1 97.25 114 GLY B C 1
ATOM 2188 O O . GLY B 1 114 ? 9.531 3.23 -16.594 1 97.25 114 GLY B O 1
ATOM 2189 N N . CYS B 1 115 ? 9.094 1.501 -15.312 1 97.81 115 CYS B N 1
ATOM 2190 C CA . CYS B 1 115 ? 7.809 2.002 -14.836 1 97.81 115 CYS B CA 1
ATOM 2191 C C . CYS B 1 115 ? 7.48 1.427 -13.461 1 97.81 115 CYS B C 1
ATOM 2193 O O . CYS B 1 115 ? 8.234 0.608 -12.93 1 97.81 115 CYS B O 1
ATOM 2195 N N . THR B 1 116 ? 6.367 1.948 -12.867 1 98.62 116 THR B N 1
ATOM 2196 C CA . THR B 1 116 ? 6.035 1.519 -11.508 1 98.62 116 THR B CA 1
ATOM 2197 C C . THR B 1 116 ? 4.699 0.785 -11.484 1 98.62 116 THR B C 1
ATOM 2199 O O . THR B 1 116 ? 4.344 0.159 -10.484 1 98.62 116 THR B O 1
ATOM 2202 N N . THR B 1 117 ? 3.943 0.863 -12.625 1 98.44 117 THR B N 1
ATOM 2203 C CA . THR B 1 117 ? 2.598 0.302 -12.602 1 98.44 117 THR B CA 1
ATOM 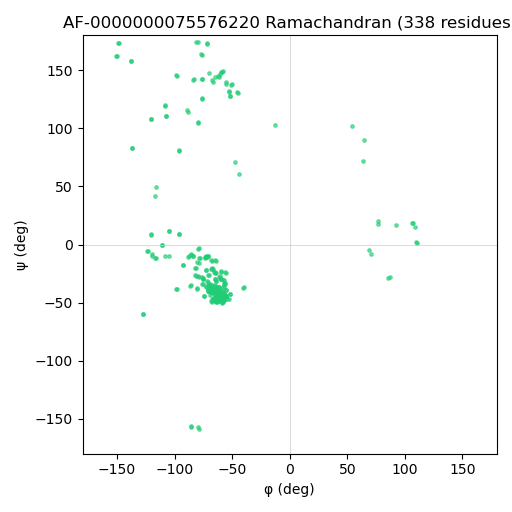2204 C C . THR B 1 117 ? 2.58 -1.091 -13.227 1 98.44 117 THR B C 1
ATOM 2206 O O . THR B 1 117 ? 3.299 -1.351 -14.195 1 98.44 117 THR B O 1
ATOM 2209 N N . CYS B 1 118 ? 1.771 -1.94 -12.727 1 98.44 118 CYS B N 1
ATOM 2210 C CA . CYS B 1 118 ? 1.615 -3.295 -13.242 1 98.44 118 CYS B CA 1
ATOM 2211 C C . CYS B 1 118 ? 1.225 -3.277 -14.711 1 98.44 118 CYS B C 1
ATOM 2213 O O . CYS B 1 118 ? 1.725 -4.082 -15.5 1 98.44 118 CYS B O 1
ATOM 2215 N N . ARG B 1 119 ? 0.307 -2.385 -15.094 1 97.06 119 ARG B N 1
ATOM 2216 C CA . ARG B 1 119 ? -0.143 -2.242 -16.469 1 97.06 119 ARG B CA 1
ATOM 2217 C C . ARG B 1 119 ? 1.029 -1.944 -17.406 1 97.06 119 ARG B C 1
ATOM 2219 O O . ARG B 1 119 ? 1.164 -2.568 -18.453 1 97.06 119 ARG B O 1
ATOM 2226 N N . ALA B 1 120 ? 1.862 -0.992 -17 1 97.69 120 ALA B N 1
ATOM 2227 C CA . ALA B 1 120 ? 2.998 -0.608 -17.844 1 97.69 120 ALA B CA 1
ATOM 2228 C C . ALA B 1 120 ? 4.055 -1.706 -17.859 1 97.69 120 ALA B C 1
ATOM 2230 O O . ALA B 1 120 ? 4.656 -1.974 -18.906 1 97.69 120 ALA B O 1
ATOM 2231 N N . ILE B 1 121 ? 4.301 -2.369 -16.766 1 97.69 121 ILE B N 1
ATOM 2232 C CA . ILE B 1 121 ? 5.285 -3.441 -16.656 1 97.69 121 ILE B CA 1
ATOM 2233 C C . ILE B 1 121 ? 4.852 -4.629 -17.516 1 97.69 121 ILE B C 1
ATOM 2235 O O . ILE B 1 121 ? 5.688 -5.281 -18.141 1 97.69 121 ILE B O 1
ATOM 2239 N N . GLY B 1 122 ? 3.537 -4.883 -17.516 1 95.75 122 GLY B N 1
ATOM 2240 C CA . GLY B 1 122 ? 2.994 -6.02 -18.25 1 95.75 122 GLY B CA 1
ATOM 2241 C C . GLY B 1 122 ? 2.748 -5.723 -19.703 1 95.75 122 GLY B C 1
ATOM 2242 O O . GLY B 1 122 ? 2.488 -6.637 -20.5 1 95.75 122 GLY B O 1
ATOM 2243 N N . ALA B 1 123 ? 2.834 -4.484 -20.141 1 95.62 123 ALA B N 1
ATOM 2244 C CA . ALA B 1 123 ? 2.402 -4.012 -21.453 1 95.62 123 ALA B CA 1
ATOM 2245 C C . ALA B 1 123 ? 3.107 -4.781 -22.578 1 95.62 123 ALA B C 1
ATOM 2247 O O . ALA B 1 123 ? 2.502 -5.086 -23.609 1 95.62 123 ALA B O 1
ATOM 2248 N N . PRO B 1 124 ? 4.355 -5.18 -22.391 1 95.44 124 PRO B N 1
ATOM 2249 C CA . PRO B 1 124 ? 5.051 -5.883 -23.469 1 95.44 124 PRO B CA 1
ATOM 2250 C C . PRO B 1 124 ? 4.547 -7.312 -23.656 1 95.44 124 PRO B C 1
ATOM 2252 O O . PRO B 1 124 ? 4.875 -7.953 -24.656 1 95.44 124 PRO B O 1
ATOM 2255 N N . TYR B 1 125 ? 3.742 -7.762 -22.703 1 93.88 125 TYR B N 1
ATOM 2256 C CA . TYR B 1 125 ? 3.299 -9.148 -22.75 1 93.88 125 TYR B CA 1
ATOM 2257 C C . TYR B 1 125 ? 1.825 -9.242 -23.125 1 93.88 125 TYR B C 1
ATOM 2259 O O . TYR B 1 125 ? 0.968 -8.672 -22.453 1 93.88 125 TYR B O 1
ATOM 2267 N N . ALA B 1 126 ? 1.514 -9.875 -24.188 1 87.38 126 ALA B N 1
ATOM 2268 C CA . ALA B 1 126 ? 0.155 -9.945 -24.719 1 87.38 126 ALA B CA 1
ATOM 2269 C C . ALA B 1 126 ? -0.744 -10.789 -23.812 1 87.38 126 ALA B C 1
ATOM 2271 O O . ALA B 1 126 ? -1.936 -10.508 -23.672 1 87.38 126 ALA B O 1
ATOM 2272 N N . ASP B 1 127 ? -0.162 -11.82 -23.25 1 90.88 127 ASP B N 1
ATOM 2273 C CA . ASP B 1 127 ? -0.904 -12.766 -22.422 1 90.88 127 ASP B CA 1
ATOM 2274 C C . ASP B 1 127 ? -0.548 -12.602 -20.938 1 90.88 127 ASP B C 1
ATOM 2276 O O . ASP B 1 127 ? 0.548 -12.977 -20.516 1 90.88 127 ASP B O 1
ATOM 2280 N N . TRP B 1 128 ? -1.483 -12.102 -20.156 1 91.19 128 TRP B N 1
ATOM 2281 C CA . TRP B 1 128 ? -1.274 -11.922 -18.719 1 91.19 128 TRP B CA 1
ATOM 2282 C C . TRP B 1 128 ? -0.881 -13.234 -18.047 1 91.19 128 TRP B C 1
ATOM 2284 O O . TRP B 1 128 ? -0.071 -13.25 -17.125 1 91.19 128 TRP B O 1
ATOM 2294 N N . HIS B 1 129 ? -1.423 -14.242 -18.578 1 90.62 129 HIS B N 1
ATOM 2295 C CA . HIS B 1 129 ? -1.217 -15.547 -17.953 1 90.62 129 HIS B CA 1
ATOM 2296 C C . HIS B 1 129 ? -0.075 -16.312 -18.625 1 90.62 129 HIS B C 1
ATOM 2298 O O . HIS B 1 129 ? 0.151 -17.484 -18.328 1 90.62 129 HIS B O 1
ATOM 2304 N N . GLY B 1 130 ? 0.594 -15.617 -19.469 1 93.25 130 GLY B N 1
ATOM 2305 C CA . GLY B 1 130 ? 1.657 -16.266 -20.219 1 93.25 130 GLY B CA 1
ATOM 2306 C C . GLY B 1 130 ? 2.918 -16.484 -19.406 1 93.25 130 GLY B C 1
ATOM 2307 O O . GLY B 1 130 ? 3.145 -15.805 -18.406 1 93.25 130 GLY B O 1
ATOM 2308 N N . LYS B 1 131 ? 3.766 -17.359 -19.922 1 95.06 131 LYS B N 1
ATOM 2309 C CA . LYS B 1 131 ? 5.008 -17.75 -19.25 1 95.06 131 LYS B CA 1
ATOM 2310 C C . LYS B 1 131 ? 6.004 -16.594 -19.234 1 95.06 131 LYS B C 1
ATOM 2312 O O . LYS B 1 131 ? 6.703 -16.391 -18.234 1 95.06 131 LYS B O 1
ATOM 2317 N N . ASP B 1 132 ? 6.074 -15.859 -20.297 1 96 132 ASP B N 1
ATOM 2318 C CA . ASP B 1 132 ? 7.059 -14.789 -20.406 1 96 132 ASP B CA 1
ATOM 2319 C C . ASP B 1 132 ? 6.793 -13.695 -19.375 1 96 132 ASP B C 1
ATOM 2321 O O . ASP B 1 132 ? 7.719 -13.211 -18.719 1 96 132 ASP B O 1
ATOM 2325 N N . ARG B 1 133 ? 5.594 -13.328 -19.219 1 96.25 133 ARG B N 1
ATOM 2326 C CA . ARG B 1 133 ? 5.23 -12.344 -18.203 1 96.25 133 ARG B CA 1
ATOM 2327 C C . ARG B 1 133 ? 5.527 -12.867 -16.797 1 96.25 133 ARG B C 1
ATOM 2329 O O . ARG B 1 133 ? 6.066 -12.141 -15.961 1 96.25 133 ARG B O 1
ATOM 2336 N N . ARG B 1 134 ? 5.211 -14.078 -16.609 1 96.5 134 ARG B N 1
ATOM 2337 C CA . ARG B 1 134 ? 5.441 -14.688 -15.305 1 96.5 134 ARG B CA 1
ATOM 2338 C C . ARG B 1 134 ? 6.926 -14.688 -14.953 1 96.5 134 ARG B C 1
ATOM 2340 O O . ARG B 1 134 ? 7.297 -14.383 -13.82 1 96.5 134 ARG B O 1
ATOM 2347 N N . VAL B 1 135 ? 7.742 -15.047 -15.898 1 97.62 135 VAL B N 1
ATOM 2348 C CA . VAL B 1 135 ? 9.18 -15.07 -15.688 1 97.62 135 VAL B CA 1
ATOM 2349 C C . VAL B 1 135 ? 9.688 -13.664 -15.359 1 97.62 135 VAL B C 1
ATOM 2351 O O . VAL B 1 135 ? 10.523 -13.484 -14.477 1 97.62 135 VAL B O 1
ATOM 2354 N N . HIS B 1 136 ? 9.164 -12.703 -16.078 1 97.81 136 HIS B N 1
ATOM 2355 C CA . HIS B 1 136 ? 9.523 -11.32 -15.797 1 97.81 136 HIS B CA 1
ATOM 2356 C C . HIS B 1 136 ? 9.141 -10.922 -14.375 1 97.81 136 HIS B C 1
ATOM 2358 O O . HIS B 1 136 ? 9.938 -10.312 -13.656 1 97.81 136 HIS B O 1
ATOM 2364 N N . CYS B 1 137 ? 7.934 -11.258 -13.977 1 98.19 137 CYS B N 1
ATOM 2365 C CA . CYS B 1 137 ? 7.457 -10.906 -12.641 1 98.19 137 CYS B CA 1
ATOM 2366 C C . CYS B 1 137 ? 8.266 -11.617 -11.562 1 98.19 137 CYS B C 1
ATOM 2368 O O . CYS B 1 137 ? 8.523 -11.047 -10.5 1 98.19 137 CYS B O 1
ATOM 2370 N N . LEU B 1 138 ? 8.688 -12.859 -11.867 1 98.69 138 LEU B N 1
ATOM 2371 C CA . LEU B 1 138 ? 9.547 -13.578 -10.93 1 98.69 138 LEU B CA 1
ATOM 2372 C C . LEU B 1 138 ? 10.844 -12.805 -10.688 1 98.69 138 LEU B C 1
ATOM 2374 O O . LEU B 1 138 ? 11.25 -12.617 -9.539 1 98.69 138 LEU B O 1
ATOM 2378 N N . LYS B 1 139 ? 11.477 -12.352 -11.734 1 98.62 139 LYS B N 1
ATOM 2379 C CA . LYS B 1 139 ? 12.719 -11.594 -11.625 1 98.62 139 LYS B CA 1
ATOM 2380 C C . LYS B 1 139 ? 12.5 -10.273 -10.898 1 98.62 139 LYS B C 1
ATOM 2382 O O . LYS B 1 139 ? 13.297 -9.898 -10.031 1 98.62 139 LYS B O 1
ATOM 2387 N N . LEU B 1 140 ? 11.414 -9.578 -11.25 1 98.88 140 LEU B N 1
ATOM 2388 C CA . LEU B 1 140 ? 11.07 -8.297 -10.633 1 98.88 140 LEU B CA 1
ATOM 2389 C C . LEU B 1 140 ? 10.82 -8.469 -9.141 1 98.88 140 LEU B C 1
ATOM 2391 O O . LEU B 1 140 ? 11.297 -7.66 -8.336 1 98.88 140 LEU B O 1
ATOM 2395 N N . ILE B 1 141 ? 10.141 -9.5 -8.773 1 98.94 141 ILE B N 1
ATOM 2396 C CA . ILE B 1 141 ? 9.805 -9.781 -7.379 1 98.94 141 ILE B CA 1
ATOM 2397 C C . ILE B 1 141 ? 11.078 -10.023 -6.578 1 98.94 141 ILE B C 1
ATOM 2399 O O . ILE B 1 141 ? 11.258 -9.461 -5.496 1 98.94 141 ILE B O 1
ATOM 2403 N N . GLY B 1 142 ? 11.938 -10.859 -7.082 1 98.94 142 GLY B N 1
ATOM 2404 C CA . GLY B 1 142 ? 13.211 -11.086 -6.414 1 98.94 142 GLY B CA 1
ATOM 2405 C C . GLY B 1 142 ? 14.023 -9.82 -6.23 1 98.94 142 GLY B C 1
ATOM 2406 O O . GLY B 1 142 ? 14.531 -9.555 -5.137 1 98.94 142 GLY B O 1
ATOM 2407 N N . ALA B 1 143 ? 14.156 -9.031 -7.293 1 98.94 143 ALA B N 1
ATOM 2408 C CA . ALA B 1 143 ? 14.906 -7.781 -7.258 1 98.94 143 ALA B CA 1
ATOM 2409 C C . ALA B 1 143 ? 14.273 -6.793 -6.281 1 98.94 143 ALA B C 1
ATOM 2411 O O . ALA B 1 143 ? 14.977 -6.059 -5.586 1 98.94 143 ALA B O 1
ATOM 2412 N N . THR B 1 144 ? 12.922 -6.773 -6.238 1 98.94 144 THR B N 1
ATOM 2413 C CA . THR B 1 144 ? 12.227 -5.852 -5.352 1 98.94 144 THR B CA 1
ATOM 2414 C C . THR B 1 144 ? 12.414 -6.254 -3.893 1 98.94 144 THR B C 1
ATOM 2416 O O . THR B 1 144 ? 12.523 -5.391 -3.018 1 98.94 144 THR B O 1
ATOM 2419 N N . ALA B 1 145 ? 12.453 -7.57 -3.645 1 98.94 145 ALA B N 1
ATOM 2420 C CA . ALA B 1 145 ? 12.75 -8.031 -2.291 1 98.94 145 ALA B CA 1
ATOM 2421 C C . ALA B 1 145 ? 14.133 -7.566 -1.844 1 98.94 145 ALA B C 1
ATOM 2423 O O . ALA B 1 145 ? 14.305 -7.125 -0.706 1 98.94 145 ALA B O 1
ATOM 2424 N N . LYS B 1 146 ? 15.102 -7.641 -2.773 1 98.94 146 LYS B N 1
ATOM 2425 C CA . LYS B 1 146 ? 16.438 -7.141 -2.477 1 98.94 146 LYS B CA 1
ATOM 2426 C C . LYS B 1 146 ? 16.422 -5.641 -2.205 1 98.94 146 LYS B C 1
ATOM 2428 O O . LYS B 1 146 ? 17.125 -5.152 -1.311 1 98.94 146 LYS B O 1
ATOM 2433 N N . LEU B 1 147 ? 15.68 -4.934 -2.951 1 98.94 147 LEU B N 1
ATOM 2434 C CA . LEU B 1 147 ? 15.555 -3.49 -2.777 1 98.94 147 LEU B CA 1
ATOM 2435 C C . LEU B 1 147 ? 14.938 -3.158 -1.42 1 98.94 147 LEU B C 1
ATOM 2437 O O . LEU B 1 147 ? 15.422 -2.262 -0.722 1 98.94 147 LEU B O 1
ATOM 2441 N N . ALA B 1 148 ? 13.859 -3.879 -1.07 1 98.94 148 ALA B N 1
ATOM 2442 C CA . ALA B 1 148 ? 13.242 -3.689 0.24 1 98.94 148 ALA B CA 1
ATOM 2443 C C . ALA B 1 148 ? 14.25 -3.934 1.36 1 98.94 148 ALA B C 1
ATOM 2445 O O . ALA B 1 148 ? 14.312 -3.164 2.322 1 98.94 148 ALA B O 1
ATOM 2446 N N . TYR B 1 149 ? 15.008 -4.969 1.207 1 98.88 149 TYR B N 1
ATOM 2447 C CA . TYR B 1 149 ? 16.031 -5.312 2.193 1 98.88 149 TYR B CA 1
ATOM 2448 C C . TYR B 1 149 ? 17.078 -4.215 2.301 1 98.88 149 TYR B C 1
ATOM 2450 O O . TYR B 1 149 ? 17.469 -3.826 3.404 1 98.88 149 TYR B O 1
ATOM 2458 N N . LYS B 1 150 ? 17.547 -3.727 1.111 1 98.81 150 LYS B N 1
ATOM 2459 C CA . LYS B 1 150 ? 18.516 -2.637 1.07 1 98.81 150 LYS B CA 1
ATOM 2460 C C . LYS B 1 150 ? 18.047 -1.455 1.916 1 98.81 150 LYS B C 1
ATOM 2462 O O . LYS B 1 150 ? 18.797 -0.953 2.756 1 98.81 150 LYS B O 1
ATOM 2467 N N . TYR B 1 151 ? 16.828 -1.1 1.858 1 98.81 151 TYR B N 1
ATOM 2468 C CA . TYR B 1 151 ? 16.328 0.079 2.555 1 98.81 151 TYR B CA 1
ATOM 2469 C C . TYR B 1 151 ? 16.031 -0.234 4.016 1 98.81 151 TYR B C 1
ATOM 2471 O O . TYR B 1 151 ? 16.078 0.654 4.871 1 98.81 151 TYR B O 1
ATOM 2479 N N . LEU B 1 152 ? 15.742 -1.468 4.312 1 98.81 152 LEU B N 1
ATOM 2480 C CA . LEU B 1 152 ? 15.594 -1.867 5.707 1 98.81 152 LEU B CA 1
ATOM 2481 C C . LEU B 1 152 ? 16.922 -1.745 6.445 1 98.81 152 LEU B C 1
ATOM 2483 O O . LEU B 1 152 ? 16.953 -1.589 7.668 1 98.81 152 LEU B O 1
ATOM 2487 N N . GLN B 1 153 ? 18.047 -1.803 5.641 1 98.38 153 GLN B N 1
ATOM 2488 C CA . GLN B 1 153 ? 19.375 -1.751 6.254 1 98.38 153 GLN B CA 1
ATOM 2489 C C . GLN B 1 153 ? 19.828 -0.309 6.465 1 98.38 153 GLN B C 1
ATOM 2491 O O . GLN B 1 153 ? 20.812 -0.059 7.152 1 98.38 153 GLN B O 1
ATOM 2496 N N . ILE B 1 154 ? 19.125 0.692 5.938 1 98.69 154 ILE B N 1
ATOM 2497 C CA . ILE B 1 154 ? 19.469 2.098 6.117 1 98.69 154 ILE B CA 1
ATOM 2498 C C . ILE B 1 154 ? 18.812 2.637 7.383 1 98.69 154 ILE B C 1
ATOM 2500 O O . ILE B 1 154 ? 17.578 2.752 7.453 1 98.69 154 ILE B O 1
ATOM 2504 N N . PRO B 1 155 ? 19.625 3.006 8.383 1 98.31 155 PRO B N 1
ATOM 2505 C CA . PRO B 1 155 ? 19.031 3.568 9.594 1 98.31 155 PRO B CA 1
ATOM 2506 C C . PRO B 1 155 ? 18.188 4.816 9.32 1 98.31 155 PRO B C 1
ATOM 2508 O O . PRO B 1 155 ? 18.469 5.555 8.375 1 98.31 155 PRO B O 1
ATOM 2511 N N . GLN B 1 156 ? 17.203 4.977 10.133 1 97.44 156 GLN B N 1
ATOM 2512 C CA . GLN B 1 156 ? 16.234 6.051 9.914 1 97.44 156 GLN B CA 1
ATOM 2513 C C . GLN B 1 156 ? 16.938 7.406 9.836 1 97.44 156 GLN B C 1
ATOM 2515 O O . GLN B 1 156 ? 16.609 8.227 8.977 1 97.44 156 GLN B O 1
ATOM 2520 N N . ASP B 1 157 ? 17.891 7.684 10.734 1 97.44 157 ASP B N 1
ATOM 2521 C CA . ASP B 1 157 ? 18.578 8.977 10.75 1 97.44 157 ASP B CA 1
ATOM 2522 C C . ASP B 1 157 ? 19.328 9.211 9.445 1 97.44 157 ASP B C 1
ATOM 2524 O O . ASP B 1 157 ? 19.375 10.336 8.938 1 97.44 157 ASP B O 1
ATOM 2528 N N . GLU B 1 158 ? 19.922 8.188 8.914 1 98.38 158 GLU B N 1
ATOM 2529 C CA . GLU B 1 158 ? 20.609 8.289 7.629 1 98.38 158 GLU B CA 1
ATOM 2530 C C . GLU B 1 158 ? 19.609 8.508 6.492 1 98.38 158 GLU B C 1
ATOM 2532 O O . GLU B 1 158 ? 19.859 9.305 5.582 1 98.38 158 GLU B O 1
ATOM 2537 N N . ALA B 1 159 ? 18.484 7.82 6.566 1 98.44 159 ALA B N 1
ATOM 2538 C CA . ALA B 1 159 ? 17.469 7.941 5.52 1 98.44 159 ALA B CA 1
ATOM 2539 C C . ALA B 1 159 ? 16.875 9.352 5.484 1 98.44 159 ALA B C 1
ATOM 2541 O O . ALA B 1 159 ? 16.516 9.844 4.414 1 98.44 159 ALA B O 1
ATOM 2542 N N . PHE B 1 160 ? 16.844 10.039 6.672 1 97.88 160 PHE B N 1
ATOM 2543 C CA . PHE B 1 160 ? 16.328 11.398 6.766 1 97.88 160 PHE B CA 1
ATOM 2544 C C . PHE B 1 160 ? 17.188 12.359 5.961 1 97.88 160 PHE B C 1
ATOM 2546 O O . PHE B 1 160 ? 16.75 13.477 5.648 1 97.88 160 PHE B O 1
ATOM 2553 N N . GLU B 1 161 ? 18.344 11.93 5.57 1 97.81 161 GLU B N 1
ATOM 2554 C CA . GLU B 1 161 ? 19.297 12.82 4.91 1 97.81 161 GLU B CA 1
ATOM 2555 C C . GLU B 1 161 ? 19.469 12.453 3.438 1 97.81 161 GLU B C 1
ATOM 2557 O O . GLU B 1 161 ? 20.234 13.094 2.715 1 97.81 161 GLU B O 1
ATOM 2562 N N . LEU B 1 162 ? 18.75 11.43 3.049 1 98.19 162 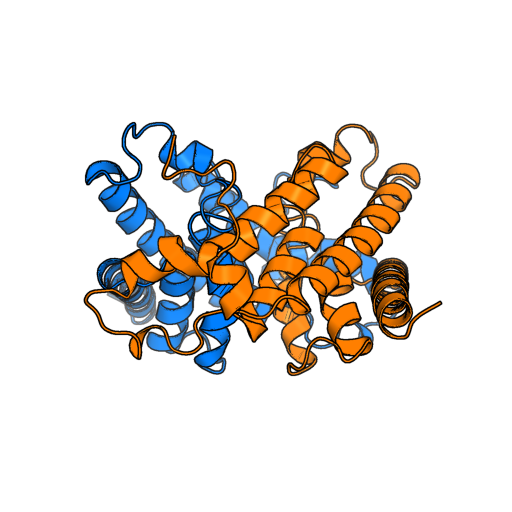LEU B N 1
ATOM 2563 C CA . LEU B 1 162 ? 18.812 11.07 1.636 1 98.19 162 LEU B CA 1
ATOM 2564 C C . LEU B 1 162 ? 18.297 12.211 0.763 1 98.19 162 LEU B C 1
ATOM 2566 O O . LEU B 1 162 ? 17.375 12.922 1.148 1 98.19 162 LEU B O 1
ATOM 2570 N N . PRO B 1 163 ? 18.906 12.375 -0.404 1 96.62 163 PRO B N 1
ATOM 2571 C CA . PRO B 1 163 ? 18.391 13.414 -1.298 1 96.62 163 PRO B CA 1
ATOM 2572 C C . PRO B 1 163 ? 17 13.102 -1.835 1 96.62 163 PRO B C 1
ATOM 2574 O O . PRO B 1 163 ? 16.688 11.938 -2.119 1 96.62 163 PRO B O 1
ATOM 2577 N N . TYR B 1 164 ? 16.203 14.094 -1.927 1 95.69 164 TYR B N 1
ATOM 2578 C CA . TYR B 1 164 ? 14.898 13.938 -2.566 1 95.69 164 TYR B CA 1
ATOM 2579 C C . TYR B 1 164 ? 15.039 13.891 -4.082 1 95.69 164 TYR B C 1
ATOM 2581 O O . TYR B 1 164 ? 15.68 14.758 -4.684 1 95.69 164 TYR B O 1
ATOM 2589 N N . GLY B 1 165 ? 14.508 12.852 -4.695 1 92.88 165 GLY B N 1
ATOM 2590 C CA . GLY B 1 165 ? 14.438 12.844 -6.148 1 92.88 165 GLY B CA 1
ATOM 2591 C C . GLY B 1 165 ? 13.281 13.664 -6.695 1 92.88 165 GLY B C 1
ATOM 2592 O O . GLY B 1 165 ? 12.836 14.617 -6.055 1 92.88 165 GLY B O 1
ATOM 2593 N N . GLU B 1 166 ? 12.867 13.359 -7.898 1 92.25 166 GLU B N 1
ATOM 2594 C CA . GLU B 1 166 ? 11.648 13.961 -8.453 1 92.25 166 GLU B CA 1
ATOM 2595 C C . GLU B 1 166 ? 10.477 13.797 -7.492 1 92.25 166 GLU B C 1
ATOM 2597 O O . GLU B 1 166 ? 10.258 12.719 -6.938 1 92.25 166 GLU B O 1
ATOM 2602 N N . ASN B 1 167 ? 9.82 14.938 -7.207 1 94.25 167 ASN B N 1
ATOM 2603 C CA . ASN B 1 167 ? 8.719 14.859 -6.262 1 94.25 167 ASN B CA 1
ATOM 2604 C C . ASN B 1 167 ? 7.66 15.922 -6.543 1 94.25 167 ASN B C 1
ATOM 2606 O O . ASN B 1 167 ? 7.926 16.906 -7.25 1 94.25 167 ASN B O 1
ATOM 2610 N N . MET B 1 168 ? 6.531 15.703 -6.008 1 92.12 168 MET B N 1
ATOM 2611 C CA . MET B 1 168 ? 5.359 16.531 -6.281 1 92.12 168 MET B CA 1
ATOM 2612 C C . MET B 1 168 ? 5.508 17.906 -5.641 1 92.12 168 MET B C 1
ATOM 2614 O O . MET B 1 168 ? 4.852 18.859 -6.055 1 92.12 168 MET B O 1
ATOM 2618 N N . GLY B 1 169 ? 6.262 18 -4.613 1 85.5 169 GLY B N 1
ATOM 2619 C CA . GLY B 1 169 ? 6.391 19.266 -3.908 1 85.5 169 GLY B CA 1
ATOM 2620 C C . GLY B 1 169 ? 7.383 20.219 -4.559 1 85.5 169 GLY B C 1
ATOM 2621 O O . GLY B 1 169 ? 7.465 21.391 -4.188 1 85.5 169 GLY B O 1
ATOM 2622 N N . GLN B 1 170 ? 8.234 19.75 -5.332 1 72.5 170 GLN B N 1
ATOM 2623 C CA . GLN B 1 170 ? 9.234 20.578 -5.988 1 72.5 170 GLN B CA 1
ATOM 2624 C C . GLN B 1 170 ? 9.07 20.547 -7.508 1 72.5 170 GLN B C 1
ATOM 2626 O O . GLN B 1 170 ? 10.047 20.703 -8.25 1 72.5 170 GLN B O 1
ATOM 2631 N N . CYS B 1 171 ? 7.715 20.609 -7.934 1 47.81 171 CYS B N 1
ATOM 2632 C CA . CYS B 1 171 ? 7.68 20.609 -9.391 1 47.81 171 CYS B CA 1
ATOM 2633 C C . CYS B 1 171 ? 8.086 21.969 -9.945 1 47.81 171 CYS B C 1
ATOM 2635 O O . CYS B 1 171 ? 7.895 23 -9.289 1 47.81 171 CYS B O 1
#

InterPro domains:
  IPR010181 CGCAxxGCC motif [PF09719] (24-150)
  IPR010181 CGCAxxGCC motif [TIGR01909] (23-146)

Sequence (342 aa):
MNKENDKSQLVSDYAIENFKNGLNCAESVYDALIRAGVLDVPKETVAMCTGFGGGIGLYGETCGALSAAVMANSAIYGRKDPWSIDANIRGSEVAQKYYRRYNNLVREFKEANGCTTCRAIGAPYADWHGKDRRVHCLKLIGATAKLAYKYLQIPQDEAFELPYGENMGQCMNKENDKSQLVSDYAIENFKNGLNCAESVYDALIRAGVLDVPKETVAMCTGFGGGIGLYGETCGALSAAVMANSAIYGRKDPWSIDANIRGSEVAQKYYRRYNNLVREFKEANGCTTCRAIGAPYADWHGKDRRVHCLKLIGATAKLAYKYLQIPQDEAFELPYGENMGQC

pLDDT: mean 95.5, std 9.33, range [36.88, 99.0]

Solvent-accessible surface area (backbone atoms only — not comparable to full-atom values): 16536 Å² total; per-residue (Å²): 138,52,76,65,58,46,50,40,51,47,18,14,51,41,10,34,50,31,39,75,59,24,37,46,49,5,30,8,26,40,43,13,33,40,73,63,69,78,39,96,65,70,72,50,60,36,4,34,24,45,29,28,18,53,2,40,22,23,50,23,40,49,26,13,29,58,51,20,30,44,31,56,41,8,62,75,68,26,52,48,55,63,81,78,42,59,71,91,43,30,43,58,43,42,66,67,27,59,12,21,48,31,27,45,52,48,48,55,47,23,72,75,60,76,42,58,27,32,43,66,63,43,60,88,40,91,46,63,85,33,66,69,42,49,52,50,49,40,54,51,30,17,52,37,24,29,49,32,49,56,57,64,69,48,52,67,76,61,31,40,65,43,71,72,62,82,31,52,80,66,117,139,52,76,66,60,46,51,40,51,46,18,15,52,40,10,34,51,32,38,76,59,23,37,44,48,4,29,8,24,40,44,13,33,40,74,63,69,78,38,95,65,70,73,50,59,35,4,35,25,45,30,29,16,54,1,40,23,22,48,24,38,48,25,13,27,58,51,21,30,44,30,54,42,8,63,74,69,26,52,47,55,64,80,77,42,59,70,91,43,30,45,58,42,40,69,67,26,59,12,21,48,31,25,43,51,51,48,52,48,24,71,74,59,77,43,58,26,30,44,66,64,43,60,88,40,92,45,63,85,32,68,69,43,47,55,51,49,41,53,50,30,16,53,37,25,31,50,33,50,56,56,62,70,48,53,66,76,60,30,40,66,42,70,74,61,80,35,52,79,73,112

Organism: Acetobacterium woodii (strain ATCC 29683 / DSM 1030 / JCM 2381 / KCTC 1655 / WB1) (NCBI:txid931626)

Secondary structure (DSSP, 8-state):
--HHHHHHHHHHHHHHHHHHTT--HHHHHHHHHHHTTSS-S-GGGGGGGGGGTTTTTTT--B-HHHHHHHHHHHHHHS-S-GGGS-HHHHHHHIIIIIHHHHHHHHHHHHHHHS-SBHHHHHTT-S-TTSHHHHHHHHHHHHHHHHHHHHHHTS-HHHHTTSPP-SBTTB-/--HHHHHHHHHHHHHHHHHHTT--HHHHHHHHHHHTTSS-S-GGGGGGGGGGTTTTTTT--B-HHHHHHHHHHHHHHS-S-GGGS-HHHHHHHIIIIIHHHHHHHHHHHHHHHS-SBHHHHHTT-S-TTSHHHHHHHHHHHHHHHHHHHHHHTS-HHHHTTSPP-S-GGG-

Foldseek 3Di:
DDPLVVLLQQLLVQLLVCVVVPQALLLSLLLSCVVSVLQPDPNCCSVVLRCCGCHRPVPWFFHSLLVNLVVSLCVPQNDPPLPVDDPVCSVVLCVQFVCLLSQVLQVVLCVVQVDGTRCVSCVVPPDPPDPVSSVSSSNSSSVSSSSSSVSSPQDRVRSRPHDHDDDPVPD/DDPLVVLLQQLLVQLLVCVVVPQALLLSLLLSCVVSVLQPDPNCCSVVLRCQGCHNVVPWFFHSLLVNLVVSLCVPQNDPPLPVDDPVCSVVLCVQFVCLLSQVLQVVLCVVQVDGTSCVSCVVPPDPPDPVSVVSSSNSSSVSSSSSSVSSPQDRVRSRPHDHDDDDVPD

Radius of gyration: 18.43 Å; Cα contacts (8 Å, |Δi|>4): 670; chains: 2; bounding box: 62×52×44 Å